Protein AF-A0A4Q5R088-F1 (afdb_monomer_lite)

Foldseek 3Di:
DDDQPDPDLVSVLVSVCCVVQQAWDPDFACAQPDPVRHGRDDDTGHHDPAQAEDAQVVLPHDNCVVVVVVVVQVVCCVVPVDQWDWDWDDHPSYTNDTDITGFPDPQAPDDDDDPDDPPGDDDDDDDDDDDDDDDDDDDDDDDDDDPPRDHGHGDDSPDDDDCPPVCCVVPLVVLQVVCVVVVNHDQQAFPCVLPVVLCPFPRNRQGNVLVSQQQSQQAADDPLLPVQADPVLHGDPVFKAQDDDPQFPALQANSITGGPCSLVVLVVCSRPDDGHPHRDRHNHCSVVSCRLVSSCVRVVDNSPSPCVSVDPNPPSDDPDPPPPDD

Radius of gyration: 26.72 Å; chains: 1; bounding box: 70×69×63 Å

Sequence (326 aa):
VVLAYQESLDAQQLAAQLIFGGIGAVGKLPVTAANNLPAGFGLTTQPGRRLSYAHSEDAGMDAHLEAQVDSIMQQALQAGATPGGQVVIARRGVVVLRKSYGYQSNAGKGALPVPAAQSGVVASGAGNFGSEPGSTVSPTQPAGAATQSATGRLVRNTDVYDLASLTKVLAATPALLKLQEQGKFSPDSTLGQFFPFLQKTNKAALKMRDVLAHQAGLPAWIPFWKALAKDDGTLRRRWFRTDSSARFPLPVARGLWGRQDLPAYIYGQIGEAPLNEKPVYVYSDLSFYLYPELVRRRTGQPAAQPHCAHRVRLAVSPPTAARLRR

Structure (mmCIF, N/CA/C/O backbone):
data_AF-A0A4Q5R088-F1
#
_entry.id   AF-A0A4Q5R088-F1
#
loop_
_atom_site.group_PDB
_atom_site.id
_atom_site.type_symbol
_atom_site.label_atom_id
_atom_site.label_alt_id
_atom_site.label_comp_id
_atom_site.label_asym_id
_atom_site.label_entity_id
_atom_site.label_seq_id
_atom_site.pdbx_PDB_ins_code
_atom_site.Cartn_x
_atom_site.Cartn_y
_atom_site.Cartn_z
_atom_site.occupancy
_atom_site.B_iso_or_equiv
_atom_site.auth_seq_id
_atom_site.auth_comp_id
_atom_site.auth_asym_id
_atom_site.auth_atom_id
_atom_site.pdbx_PDB_model_num
ATOM 1 N N . VAL A 1 1 ? 17.337 -26.696 -19.108 1.00 72.25 1 VAL A N 1
ATOM 2 C CA . VAL A 1 1 ? 18.742 -26.234 -19.171 1.00 72.25 1 VAL A CA 1
ATOM 3 C C . VAL A 1 1 ? 18.818 -25.156 -20.236 1.00 72.25 1 VAL A C 1
ATOM 5 O O . VAL A 1 1 ? 18.246 -25.364 -21.298 1.00 72.25 1 VAL A O 1
ATOM 8 N N . VAL A 1 2 ? 19.421 -24.006 -19.935 1.00 78.94 2 VAL A N 1
ATOM 9 C CA . VAL A 1 2 ? 19.639 -22.912 -20.897 1.00 78.94 2 VAL A CA 1
ATOM 10 C C . VAL A 1 2 ? 21.121 -22.911 -21.243 1.00 78.94 2 VAL A C 1
ATOM 12 O O . VAL A 1 2 ? 21.944 -22.912 -20.333 1.00 78.94 2 VAL A O 1
ATOM 15 N N . LEU A 1 3 ? 21.452 -22.941 -22.533 1.00 79.25 3 LEU A N 1
ATOM 16 C CA . LEU A 1 3 ? 22.828 -22.821 -23.010 1.00 79.25 3 LEU A CA 1
ATOM 17 C C . LEU A 1 3 ? 23.015 -21.416 -23.583 1.00 79.25 3 LEU A C 1
ATOM 19 O O . LEU A 1 3 ? 22.505 -21.113 -24.661 1.00 79.25 3 LEU A O 1
ATOM 23 N N . ALA A 1 4 ? 23.708 -20.557 -22.839 1.00 80.00 4 ALA A N 1
ATOM 24 C CA . ALA A 1 4 ? 24.134 -19.245 -23.306 1.00 80.00 4 ALA A CA 1
ATOM 25 C C . ALA A 1 4 ? 25.606 -19.349 -23.731 1.00 80.00 4 ALA A C 1
ATOM 27 O O . ALA A 1 4 ? 26.470 -19.607 -22.901 1.00 80.00 4 ALA A O 1
ATOM 28 N N . TYR A 1 5 ? 25.891 -19.194 -25.025 1.00 77.31 5 TYR A N 1
ATOM 29 C CA . TYR A 1 5 ? 27.237 -19.354 -25.601 1.00 77.31 5 TYR A CA 1
ATOM 30 C C . TYR A 1 5 ? 28.125 -18.101 -25.452 1.00 77.31 5 TYR A C 1
ATOM 32 O O . TYR A 1 5 ? 29.125 -17.962 -26.150 1.00 77.31 5 TYR A O 1
ATOM 40 N N . GLN A 1 6 ? 27.742 -17.164 -24.581 1.00 82.25 6 GLN A N 1
ATOM 41 C CA . GLN A 1 6 ? 28.454 -15.912 -24.340 1.00 82.25 6 GLN A CA 1
ATOM 42 C C . GLN A 1 6 ? 28.511 -15.617 -22.842 1.00 82.25 6 GLN A C 1
ATOM 44 O O . GLN A 1 6 ? 27.514 -15.769 -22.137 1.00 82.25 6 GLN A O 1
ATOM 49 N N . GLU A 1 7 ? 29.668 -15.144 -22.381 1.00 83.25 7 GLU A N 1
ATOM 50 C CA . GLU A 1 7 ? 29.901 -14.760 -20.983 1.00 83.25 7 GLU A CA 1
ATOM 51 C C . GLU A 1 7 ? 29.698 -13.260 -20.728 1.00 83.25 7 GLU A C 1
ATOM 53 O O . GLU A 1 7 ? 29.930 -12.788 -19.615 1.00 83.25 7 GLU A O 1
ATOM 58 N N . SER A 1 8 ? 29.250 -12.495 -21.731 1.00 87.31 8 SER A N 1
ATOM 59 C CA . SER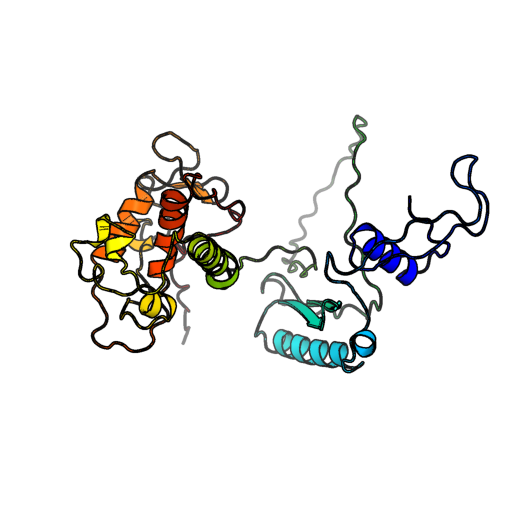 A 1 8 ? 28.979 -11.066 -21.561 1.00 87.31 8 SER A CA 1
ATOM 60 C C . SER A 1 8 ? 27.893 -10.835 -20.510 1.00 87.31 8 SER A C 1
ATOM 62 O O . SER A 1 8 ? 26.971 -11.640 -20.345 1.00 87.31 8 SER A O 1
ATOM 64 N N . LEU A 1 9 ? 27.983 -9.707 -19.801 1.00 81.62 9 LEU A N 1
ATOM 65 C CA . LEU A 1 9 ? 26.998 -9.343 -18.782 1.00 81.62 9 LEU A CA 1
ATOM 66 C C . LEU A 1 9 ? 25.576 -9.300 -19.368 1.00 81.62 9 LEU A C 1
ATOM 68 O O . LEU A 1 9 ? 24.626 -9.731 -18.716 1.00 81.62 9 LEU A O 1
ATOM 72 N N . ASP A 1 10 ? 25.437 -8.854 -20.615 1.00 80.75 10 ASP A N 1
ATOM 73 C CA . ASP A 1 10 ? 24.158 -8.819 -21.325 1.00 80.75 10 ASP A CA 1
ATOM 74 C C . ASP A 1 10 ? 23.628 -10.226 -21.611 1.00 80.75 10 ASP A C 1
ATOM 76 O O . ASP A 1 10 ? 22.457 -10.504 -21.359 1.00 80.75 10 ASP A O 1
ATOM 80 N N . ALA A 1 11 ? 24.484 -11.158 -22.047 1.00 85.00 11 ALA A N 1
ATOM 81 C CA . ALA A 1 11 ? 24.084 -12.549 -22.255 1.00 85.00 11 ALA A CA 1
ATOM 82 C C . ALA A 1 11 ? 23.644 -13.214 -20.943 1.00 85.00 11 ALA A C 1
ATOM 84 O O . ALA A 1 11 ? 22.634 -13.921 -20.919 1.00 85.00 11 ALA A O 1
ATOM 85 N N . GLN A 1 12 ? 24.343 -12.941 -19.837 1.00 86.81 12 GLN A N 1
ATOM 86 C CA . GLN A 1 12 ? 23.962 -13.426 -18.507 1.00 86.81 12 GLN A CA 1
ATOM 87 C C . GLN A 1 12 ? 22.607 -12.854 -18.057 1.00 86.81 12 GLN A C 1
ATOM 89 O O . GLN A 1 12 ? 21.753 -13.594 -17.559 1.00 86.81 12 GLN A O 1
ATOM 94 N N . GLN A 1 13 ? 22.370 -11.556 -18.270 1.00 84.81 13 GLN A N 1
ATOM 95 C CA . GLN A 1 13 ? 21.090 -10.916 -17.959 1.00 84.81 13 GLN A CA 1
ATOM 96 C C . GLN A 1 13 ? 19.949 -11.464 -18.815 1.00 84.81 13 GLN A C 1
ATOM 98 O O . GLN A 1 13 ? 18.889 -11.786 -18.280 1.00 84.81 13 GLN A O 1
ATOM 103 N N . LEU A 1 14 ? 20.149 -11.604 -20.126 1.00 86.31 14 LEU A N 1
ATOM 104 C CA . LEU A 1 14 ? 19.154 -12.171 -21.035 1.00 86.31 14 LEU A CA 1
ATOM 105 C C . LEU A 1 14 ? 18.849 -13.629 -20.676 1.00 86.31 14 LEU A C 1
ATOM 107 O O . LEU A 1 14 ? 17.681 -14.012 -20.629 1.00 86.31 14 LEU A O 1
ATOM 111 N N . ALA A 1 15 ? 19.865 -14.426 -20.332 1.00 88.38 15 ALA A N 1
ATOM 112 C CA . ALA A 1 15 ? 19.673 -15.792 -19.853 1.00 88.38 15 ALA A CA 1
ATOM 113 C C . ALA A 1 15 ? 18.828 -15.827 -18.569 1.00 88.38 15 ALA A C 1
ATOM 115 O O . ALA A 1 15 ? 17.877 -16.606 -18.480 1.00 88.38 15 ALA A O 1
ATOM 116 N N . ALA A 1 16 ? 19.106 -14.947 -17.601 1.00 87.12 16 ALA A N 1
ATOM 117 C CA . ALA A 1 16 ? 18.296 -14.825 -16.391 1.00 87.12 16 ALA A CA 1
ATOM 118 C C . ALA A 1 16 ? 16.848 -14.413 -16.714 1.00 87.12 16 ALA A C 1
ATOM 120 O O . ALA A 1 16 ? 15.900 -15.033 -16.227 1.00 87.12 16 ALA A O 1
ATOM 121 N N . GLN A 1 17 ? 16.653 -13.415 -17.578 1.00 88.88 17 GLN A N 1
ATOM 122 C CA . GLN A 1 17 ? 15.321 -12.990 -18.010 1.00 88.88 17 GLN A CA 1
ATOM 123 C C . GLN A 1 17 ? 14.556 -14.113 -18.719 1.00 88.88 17 GLN A C 1
ATOM 125 O O . GLN A 1 17 ? 13.360 -14.266 -18.485 1.00 88.88 17 GLN A O 1
ATOM 130 N N . LEU A 1 18 ? 15.224 -14.927 -19.535 1.00 87.12 18 LEU A N 1
ATOM 131 C CA . LEU A 1 18 ? 14.632 -16.075 -20.221 1.00 87.12 18 LEU A CA 1
ATOM 132 C C . LEU A 1 18 ? 14.194 -17.157 -19.226 1.00 87.12 18 LEU A C 1
ATOM 134 O O . LEU A 1 18 ? 13.070 -17.650 -19.308 1.00 87.12 18 LEU A O 1
ATOM 138 N N . ILE A 1 19 ? 15.040 -17.479 -18.240 1.00 85.81 19 ILE A N 1
ATOM 139 C CA . ILE A 1 19 ? 14.723 -18.446 -17.174 1.00 85.81 19 ILE A CA 1
ATOM 140 C C . ILE A 1 19 ? 13.501 -17.990 -16.368 1.00 85.81 19 ILE A C 1
ATOM 142 O O . ILE A 1 19 ? 12.618 -18.795 -16.068 1.00 85.81 19 ILE A O 1
ATOM 146 N N . PHE A 1 20 ? 13.425 -16.701 -16.030 1.00 85.25 20 PHE A N 1
ATOM 147 C CA . PHE A 1 20 ? 12.337 -16.155 -15.217 1.00 85.25 20 PHE A CA 1
ATOM 148 C C . PHE A 1 20 ? 11.116 -15.682 -16.031 1.00 85.25 20 PHE A C 1
ATOM 150 O O . PHE A 1 20 ? 10.131 -15.236 -15.437 1.00 85.25 20 PHE A O 1
ATOM 157 N N . GLY A 1 21 ? 11.135 -15.819 -17.362 1.00 82.00 21 GLY A N 1
ATOM 158 C CA . GLY A 1 21 ? 10.010 -15.507 -18.253 1.00 82.00 21 GLY A CA 1
ATOM 159 C C . GLY A 1 21 ? 9.787 -14.015 -18.538 1.00 82.00 21 GLY A C 1
ATOM 160 O O . GLY A 1 21 ? 8.665 -13.620 -18.864 1.00 82.00 21 GLY A O 1
ATOM 161 N N . GLY A 1 22 ? 10.825 -13.189 -18.385 1.00 81.75 22 GLY A N 1
ATOM 162 C CA . GLY A 1 22 ? 10.850 -11.803 -18.863 1.00 81.75 22 GLY A CA 1
ATOM 163 C C . GLY A 1 22 ? 10.912 -11.730 -20.391 1.00 81.75 22 GLY A C 1
ATOM 164 O O . GLY A 1 22 ? 10.164 -10.969 -20.999 1.00 81.75 22 GLY A O 1
ATOM 165 N N . ILE A 1 23 ? 11.720 -12.591 -21.019 1.00 85.44 23 ILE A N 1
ATOM 166 C CA . ILE A 1 23 ? 11.819 -12.719 -22.481 1.00 85.44 23 ILE A CA 1
ATOM 167 C C . ILE A 1 23 ? 11.479 -14.142 -22.941 1.00 85.44 23 ILE A C 1
ATOM 169 O O . ILE A 1 23 ? 11.570 -15.097 -22.168 1.00 85.44 23 ILE A O 1
ATOM 173 N N . GLY A 1 24 ? 11.063 -14.269 -24.200 1.00 84.94 24 GLY A N 1
ATOM 174 C CA . GLY A 1 24 ? 10.795 -15.550 -24.849 1.00 84.94 24 GLY A CA 1
ATOM 175 C C . GLY A 1 24 ? 12.054 -16.137 -25.482 1.00 84.94 24 GLY A C 1
ATOM 176 O O . GLY A 1 24 ? 13.036 -15.434 -25.714 1.00 84.94 24 GLY A O 1
ATOM 177 N N . ALA A 1 25 ? 12.011 -17.429 -25.782 1.00 85.81 25 ALA A N 1
ATOM 178 C CA . ALA A 1 25 ? 13.089 -18.166 -26.423 1.00 85.81 25 ALA A CA 1
ATOM 179 C C . ALA A 1 25 ? 12.575 -18.843 -27.691 1.00 85.81 25 ALA A C 1
ATOM 181 O O . ALA A 1 25 ? 11.504 -19.443 -27.677 1.00 85.81 25 ALA A O 1
ATOM 182 N N . VAL A 1 26 ? 13.357 -18.796 -28.769 1.00 86.88 26 VAL A N 1
ATOM 183 C CA . VAL A 1 26 ? 13.143 -19.599 -29.993 1.00 86.88 26 VAL A CA 1
ATOM 184 C C . VAL A 1 26 ? 14.405 -20.366 -30.407 1.00 86.88 26 VAL A C 1
ATOM 186 O O . VAL A 1 26 ? 14.445 -20.979 -31.472 1.00 86.88 26 VAL A O 1
ATOM 189 N N . GLY A 1 27 ? 15.451 -20.315 -29.576 1.00 84.44 27 GLY A N 1
ATOM 190 C CA . GLY A 1 27 ? 16.761 -20.884 -29.874 1.00 84.44 27 GLY A CA 1
ATOM 191 C C . GLY A 1 27 ? 16.735 -22.407 -30.002 1.00 84.44 27 GLY A C 1
ATOM 192 O O . GLY A 1 27 ? 16.017 -23.097 -29.275 1.00 84.44 27 GLY A O 1
ATOM 193 N N . LYS A 1 28 ? 17.559 -22.919 -30.917 1.00 87.25 28 LYS A N 1
ATOM 194 C CA . LYS A 1 28 ? 17.799 -24.347 -31.148 1.00 87.25 28 LYS A CA 1
ATOM 195 C C . LYS A 1 28 ? 19.281 -24.655 -30.954 1.00 87.25 28 LYS A C 1
ATOM 197 O O . LYS A 1 28 ? 20.125 -23.798 -31.205 1.00 87.25 28 LYS A O 1
ATOM 202 N N . LEU A 1 29 ? 19.592 -25.872 -30.518 1.00 85.94 29 LEU A N 1
ATOM 203 C CA . LEU A 1 29 ? 20.962 -26.339 -30.338 1.00 85.94 29 LEU A CA 1
ATOM 204 C C . LEU A 1 29 ? 21.701 -26.355 -31.687 1.00 85.94 29 LEU A C 1
ATOM 206 O O . LEU A 1 29 ? 21.207 -26.980 -32.625 1.00 85.94 29 LEU A O 1
ATOM 210 N N . PRO A 1 30 ? 22.877 -25.718 -31.807 1.00 84.88 30 PRO A N 1
ATOM 211 C CA . PRO A 1 30 ? 23.663 -25.751 -33.040 1.00 84.88 30 PRO A CA 1
ATOM 212 C C . PRO A 1 30 ? 24.388 -27.090 -33.236 1.00 84.88 30 PRO A C 1
ATOM 214 O O . PRO A 1 30 ? 24.690 -27.470 -34.362 1.00 84.88 30 PRO A O 1
ATOM 217 N N . VAL A 1 31 ? 24.654 -27.813 -32.144 1.00 86.69 31 VAL A N 1
ATOM 218 C CA . VAL A 1 31 ? 25.356 -29.101 -32.129 1.00 86.69 31 VAL A CA 1
ATOM 219 C C . VAL A 1 31 ? 24.651 -30.079 -31.195 1.00 86.69 31 VAL A C 1
ATOM 221 O O . VAL A 1 31 ? 23.969 -29.670 -30.253 1.00 86.69 31 VAL A O 1
ATOM 224 N N . THR A 1 32 ? 24.820 -31.376 -31.445 1.00 87.69 32 THR A N 1
ATOM 225 C CA . THR A 1 32 ? 24.312 -32.429 -30.560 1.00 87.69 32 THR A CA 1
ATOM 226 C C . THR A 1 32 ? 25.102 -32.416 -29.258 1.00 87.69 32 THR A C 1
ATOM 228 O O . THR A 1 32 ? 26.308 -32.643 -29.266 1.00 87.69 32 THR A O 1
ATOM 231 N N . ALA A 1 33 ? 24.421 -32.149 -28.143 1.00 84.06 33 ALA A N 1
ATOM 232 C CA . ALA A 1 33 ? 25.040 -32.102 -26.818 1.00 84.06 33 ALA A CA 1
ATOM 233 C C . ALA A 1 33 ? 24.955 -33.452 -26.085 1.00 84.06 33 ALA A C 1
ATOM 235 O O . ALA A 1 33 ? 25.820 -33.777 -25.279 1.00 84.06 33 ALA A O 1
ATOM 236 N N . ALA A 1 34 ? 23.906 -34.234 -26.358 1.00 84.25 34 ALA A N 1
ATOM 237 C CA . ALA A 1 34 ? 23.682 -35.568 -25.804 1.00 84.25 34 ALA A CA 1
ATOM 238 C C . ALA A 1 34 ? 22.684 -36.345 -26.679 1.00 84.25 34 ALA A C 1
ATOM 240 O O . ALA A 1 34 ? 21.988 -35.752 -27.503 1.00 84.25 34 ALA A O 1
ATOM 241 N N . ASN A 1 35 ? 22.547 -37.658 -26.461 1.00 83.62 35 ASN A N 1
ATOM 242 C CA . ASN A 1 35 ? 21.622 -38.511 -27.228 1.00 83.62 35 ASN A CA 1
ATOM 243 C C . ASN A 1 35 ? 20.156 -38.037 -27.172 1.00 83.62 35 ASN A C 1
ATOM 245 O O . ASN A 1 35 ? 19.410 -38.223 -28.126 1.00 83.62 35 ASN A O 1
ATOM 249 N N . ASN A 1 36 ? 19.741 -37.401 -26.075 1.00 86.25 36 ASN A N 1
ATOM 250 C CA . ASN A 1 36 ? 18.408 -36.816 -25.897 1.00 86.25 36 ASN A CA 1
ATOM 251 C C . ASN A 1 36 ? 18.338 -35.310 -26.230 1.00 86.25 36 ASN A C 1
ATOM 253 O O . ASN A 1 36 ? 17.289 -34.696 -26.047 1.00 86.25 36 ASN A O 1
ATOM 257 N N . LEU A 1 37 ? 19.440 -34.710 -26.688 1.00 86.00 37 LEU A N 1
ATOM 258 C CA . LEU A 1 37 ? 19.573 -33.291 -27.030 1.00 86.00 37 LEU A CA 1
ATOM 259 C C . LEU A 1 37 ? 20.324 -33.142 -28.371 1.00 86.00 37 LEU A C 1
ATOM 261 O O . LEU A 1 37 ? 21.474 -32.683 -28.390 1.00 86.00 37 LEU A O 1
ATOM 265 N N . PRO A 1 38 ? 19.706 -33.565 -29.493 1.00 89.25 38 PRO A N 1
ATOM 266 C CA . PRO A 1 38 ? 20.321 -33.485 -30.813 1.00 89.25 38 PRO A CA 1
ATOM 267 C C . PRO A 1 38 ? 20.424 -32.043 -31.320 1.00 89.25 38 PRO A C 1
ATOM 269 O O . PRO A 1 38 ? 19.671 -31.159 -30.899 1.00 89.25 38 PRO A O 1
ATOM 272 N N . ALA A 1 39 ? 21.325 -31.811 -32.276 1.00 88.06 39 ALA A N 1
ATOM 273 C CA . ALA A 1 39 ? 21.356 -30.565 -33.036 1.00 88.06 39 ALA A CA 1
ATOM 274 C C . ALA A 1 39 ? 19.963 -30.260 -33.625 1.00 88.06 39 ALA A C 1
ATOM 276 O O . ALA A 1 39 ? 19.254 -31.150 -34.093 1.00 88.06 39 ALA A O 1
ATOM 277 N N . GLY A 1 40 ? 19.550 -28.997 -33.570 1.00 86.44 40 GLY A N 1
ATOM 278 C CA . GLY A 1 40 ? 18.219 -28.542 -33.973 1.00 86.44 40 GLY A CA 1
ATOM 279 C C . GLY A 1 40 ? 17.137 -28.656 -32.891 1.00 86.44 40 GLY A C 1
ATOM 280 O O . GLY A 1 40 ? 16.051 -28.103 -33.077 1.00 86.44 40 GLY A O 1
ATOM 281 N N . PHE A 1 41 ? 17.407 -29.303 -31.752 1.00 86.12 41 PHE A N 1
ATOM 282 C CA . PHE A 1 41 ? 16.472 -29.355 -30.625 1.00 86.12 41 PHE A CA 1
ATOM 283 C C . PHE A 1 41 ? 16.392 -28.005 -29.897 1.00 86.12 41 PHE A C 1
ATOM 285 O O . PHE A 1 41 ? 17.410 -27.369 -29.639 1.00 86.12 41 PHE A O 1
ATOM 292 N N . GLY A 1 42 ? 15.192 -27.559 -29.535 1.00 84.31 42 GLY A N 1
ATOM 293 C CA . GLY A 1 42 ? 14.970 -26.306 -28.814 1.00 84.31 42 GLY A CA 1
ATOM 294 C C . GLY A 1 42 ? 13.526 -26.186 -28.344 1.00 84.31 42 GLY A C 1
ATOM 295 O O . GLY A 1 42 ? 12.629 -26.785 -28.936 1.00 84.31 42 GLY A O 1
ATOM 296 N N . LEU A 1 43 ? 13.300 -25.428 -27.272 1.00 84.38 43 LEU A N 1
ATOM 297 C CA . LEU A 1 43 ? 11.962 -25.156 -26.750 1.00 84.38 43 LEU A CA 1
ATOM 298 C C . LEU A 1 43 ? 11.581 -23.712 -27.056 1.00 84.38 43 LEU A C 1
ATOM 300 O O . LEU A 1 43 ? 12.335 -22.791 -26.741 1.00 84.38 43 LEU A O 1
ATOM 304 N N . THR A 1 44 ? 10.389 -23.520 -27.617 1.00 86.06 44 THR A N 1
ATOM 305 C CA . THR A 1 44 ? 9.823 -22.184 -27.792 1.00 86.06 44 THR A CA 1
ATOM 306 C C . THR A 1 44 ? 9.095 -21.754 -26.525 1.00 86.06 44 THR A C 1
ATOM 308 O O . THR A 1 44 ? 8.186 -22.445 -26.062 1.00 86.06 44 THR A O 1
ATOM 311 N N . THR A 1 45 ? 9.470 -20.605 -25.967 1.00 85.75 45 THR A N 1
ATOM 312 C CA . THR A 1 45 ? 8.801 -20.014 -24.802 1.00 85.75 45 THR A CA 1
ATOM 313 C C . THR A 1 45 ? 8.232 -18.643 -25.143 1.00 85.75 45 THR A C 1
ATOM 315 O O . THR A 1 45 ? 8.830 -17.868 -25.888 1.00 85.75 45 THR A O 1
ATOM 318 N N . GLN A 1 46 ? 7.053 -18.345 -24.595 1.00 81.12 46 GLN A N 1
ATOM 319 C CA . GLN A 1 46 ? 6.389 -17.055 -24.777 1.00 81.12 46 GLN A CA 1
ATOM 320 C C . GLN A 1 46 ? 6.917 -16.028 -23.755 1.00 81.12 46 GLN A C 1
ATOM 322 O O . GLN A 1 46 ? 7.055 -16.385 -22.578 1.00 81.12 46 GLN A O 1
ATOM 327 N N . PRO A 1 47 ? 7.189 -14.773 -24.163 1.00 78.62 47 PRO A N 1
ATOM 328 C CA . PRO A 1 47 ? 7.557 -13.691 -23.247 1.00 78.62 47 PRO A CA 1
ATOM 329 C C . PRO A 1 47 ? 6.374 -13.242 -22.367 1.00 78.62 47 PRO A C 1
ATOM 331 O O . PRO A 1 47 ? 5.238 -13.685 -22.539 1.00 78.62 47 PRO A O 1
ATOM 334 N N . GLY A 1 48 ? 6.630 -12.306 -21.445 1.00 71.38 48 GLY A N 1
ATOM 335 C CA . GLY A 1 48 ? 5.577 -11.490 -20.824 1.00 71.38 48 GLY A CA 1
ATOM 336 C C . GLY A 1 48 ? 4.949 -12.051 -19.548 1.00 71.38 48 GLY A C 1
ATOM 337 O O . GLY A 1 48 ? 3.930 -11.538 -19.090 1.00 71.38 48 GLY A O 1
ATOM 338 N N . ARG A 1 49 ? 5.548 -13.077 -18.929 1.00 72.25 49 ARG A N 1
ATOM 339 C CA . ARG A 1 49 ? 5.122 -13.543 -17.593 1.00 72.25 49 ARG A CA 1
ATOM 340 C C . ARG A 1 49 ? 5.666 -12.662 -16.469 1.00 72.25 49 ARG A C 1
ATOM 342 O O . ARG A 1 49 ? 5.096 -12.630 -15.380 1.00 72.25 49 ARG A O 1
ATOM 349 N N . ARG A 1 50 ? 6.773 -11.964 -16.722 1.00 81.62 50 ARG A N 1
ATOM 350 C CA . ARG A 1 50 ? 7.385 -10.969 -15.837 1.00 81.62 50 ARG A CA 1
ATOM 351 C C . ARG A 1 50 ? 7.797 -9.750 -16.646 1.00 81.62 50 ARG A C 1
ATOM 353 O O . ARG A 1 50 ? 7.892 -9.826 -17.867 1.00 81.62 50 ARG A O 1
ATOM 360 N N . LEU A 1 51 ? 8.057 -8.647 -15.948 1.00 85.75 51 LEU A N 1
ATOM 361 C CA . LEU A 1 51 ? 8.692 -7.498 -16.578 1.00 85.75 51 LEU A CA 1
ATOM 362 C C . LEU A 1 51 ? 10.092 -7.892 -17.068 1.00 85.75 51 LEU A C 1
ATOM 364 O O . LEU A 1 51 ? 10.837 -8.546 -16.331 1.00 85.75 51 LEU A O 1
ATOM 368 N N . SER A 1 52 ? 10.426 -7.505 -18.295 1.00 86.56 52 SER A N 1
ATOM 369 C CA . SER A 1 52 ? 11.781 -7.608 -18.839 1.00 86.56 52 S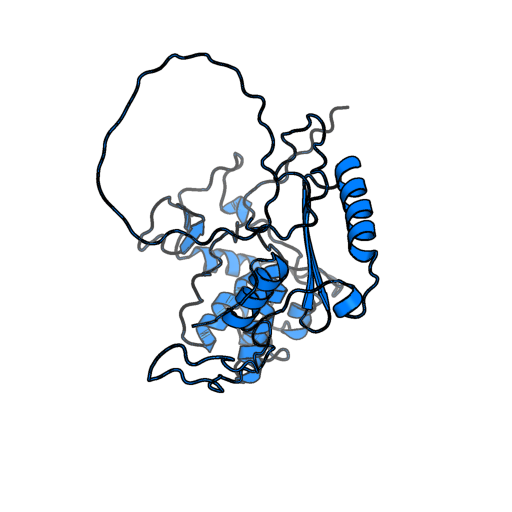ER A CA 1
ATOM 370 C C . SER A 1 52 ? 12.618 -6.391 -18.436 1.00 86.56 52 SER A C 1
ATOM 372 O O . SER A 1 52 ? 12.110 -5.456 -17.822 1.00 86.56 52 SER A O 1
ATOM 374 N N . TYR A 1 53 ? 13.906 -6.413 -18.758 1.00 88.12 53 TYR A N 1
ATOM 375 C CA . TYR A 1 53 ? 14.865 -5.336 -18.543 1.00 88.12 53 TYR A CA 1
ATOM 376 C C . TYR A 1 53 ? 15.593 -5.068 -19.857 1.00 88.12 53 TYR A C 1
ATOM 378 O O . TYR A 1 53 ? 16.041 -6.016 -20.506 1.00 88.12 53 TYR A O 1
ATOM 386 N N . ALA A 1 54 ? 15.690 -3.801 -20.240 1.00 87.25 54 ALA A N 1
ATOM 387 C CA . ALA A 1 54 ? 16.401 -3.358 -21.436 1.00 87.25 54 ALA A CA 1
ATOM 388 C C . ALA A 1 54 ? 16.813 -1.889 -21.283 1.00 87.25 54 ALA A C 1
ATOM 390 O O . ALA A 1 54 ? 16.465 -1.254 -20.282 1.00 87.25 54 ALA A O 1
ATOM 391 N N . HIS A 1 55 ? 17.515 -1.346 -22.276 1.00 88.38 55 HIS A N 1
ATOM 392 C CA . HIS A 1 55 ? 17.820 0.078 -22.300 1.00 88.38 55 HIS A CA 1
ATOM 393 C C . HIS A 1 55 ? 16.557 0.912 -22.561 1.00 88.38 55 HIS A C 1
ATOM 395 O O . HIS A 1 55 ? 15.525 0.421 -23.033 1.00 88.38 55 HIS A O 1
ATOM 401 N N . SER A 1 56 ? 16.622 2.199 -22.227 1.00 90.88 56 SER A N 1
ATOM 402 C CA . SER A 1 56 ? 15.534 3.158 -22.447 1.00 90.88 56 SER A CA 1
ATOM 403 C C . SER A 1 56 ? 15.058 3.181 -23.899 1.00 90.88 56 SER A C 1
ATOM 405 O O . SER A 1 56 ? 13.855 3.128 -24.163 1.00 90.88 56 SER A O 1
ATOM 407 N N . GLU A 1 57 ? 16.001 3.213 -24.830 1.00 91.88 57 GLU A N 1
ATOM 408 C CA . GLU A 1 57 ? 15.809 3.289 -26.272 1.00 91.88 57 GLU A CA 1
ATOM 409 C C . GLU A 1 57 ? 15.119 2.042 -26.835 1.00 91.88 57 GLU A C 1
ATOM 411 O O . GLU A 1 57 ? 14.222 2.174 -27.669 1.00 91.88 57 GLU A O 1
ATOM 416 N N . ASP A 1 58 ? 15.417 0.854 -26.301 1.00 87.25 58 ASP A N 1
ATOM 417 C CA . ASP A 1 58 ? 14.756 -0.402 -26.682 1.00 87.25 58 ASP A CA 1
ATOM 418 C C . ASP A 1 58 ? 13.268 -0.394 -26.307 1.00 87.25 58 ASP A C 1
ATOM 420 O O . ASP A 1 58 ? 12.421 -0.987 -26.979 1.00 87.25 58 ASP A O 1
ATOM 424 N N . ALA A 1 59 ? 12.919 0.327 -25.240 1.00 89.12 59 ALA A N 1
ATOM 425 C CA . ALA A 1 59 ? 11.536 0.564 -24.849 1.00 89.12 59 ALA A CA 1
ATOM 426 C C . ALA A 1 59 ? 10.92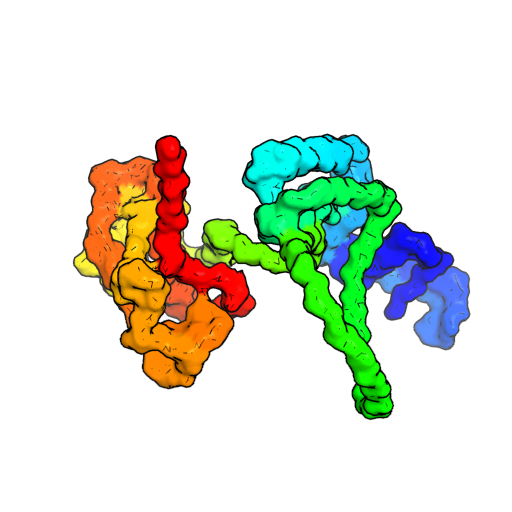9 1.808 -25.521 1.00 89.12 59 ALA A C 1
ATOM 428 O O . ALA A 1 59 ? 9.806 2.195 -25.174 1.00 89.12 59 ALA A O 1
ATOM 429 N N . GLY A 1 60 ? 11.637 2.448 -26.459 1.00 92.00 60 GLY A N 1
ATOM 430 C CA . GLY A 1 60 ? 11.245 3.665 -27.172 1.00 92.00 60 GLY A CA 1
ATOM 431 C C . GLY A 1 60 ? 11.204 4.921 -26.296 1.00 92.00 60 GLY A C 1
ATOM 432 O O . GLY A 1 60 ? 10.330 5.769 -26.503 1.00 92.00 60 GLY A O 1
ATOM 433 N N . MET A 1 61 ? 12.033 4.979 -25.256 1.00 94.25 61 MET A N 1
ATOM 434 C CA . MET A 1 61 ? 12.232 6.142 -24.385 1.00 94.25 61 MET A CA 1
ATOM 435 C C . MET A 1 61 ? 13.548 6.851 -24.730 1.00 94.25 61 MET A C 1
ATOM 437 O O . MET A 1 61 ? 14.376 6.315 -25.457 1.00 94.25 61 MET A O 1
ATOM 441 N N . ASP A 1 62 ? 13.718 8.069 -24.221 1.00 94.12 62 ASP A N 1
ATOM 442 C CA . ASP A 1 62 ? 14.940 8.860 -24.397 1.00 94.12 62 ASP A CA 1
ATOM 443 C C . ASP A 1 62 ? 16.161 8.129 -23.804 1.00 94.12 62 ASP A C 1
ATOM 445 O O . ASP A 1 62 ? 16.119 7.719 -22.643 1.00 94.12 62 ASP A O 1
ATOM 449 N N . ALA A 1 63 ? 17.241 7.995 -24.580 1.00 93.19 63 ALA A N 1
ATOM 450 C CA . ALA A 1 63 ? 18.498 7.372 -24.151 1.00 93.19 63 ALA A CA 1
ATOM 451 C C . ALA A 1 63 ? 19.179 8.129 -22.990 1.00 93.19 63 ALA A C 1
ATOM 453 O O . ALA A 1 63 ? 19.963 7.562 -22.231 1.00 93.19 63 ALA A O 1
ATOM 454 N N . HIS A 1 64 ? 18.862 9.414 -22.809 1.00 94.75 64 HIS A N 1
ATOM 455 C CA . HIS A 1 64 ? 19.362 10.245 -21.714 1.00 94.75 64 HIS A CA 1
ATOM 456 C C . HIS A 1 64 ? 18.489 10.194 -20.454 1.00 94.75 64 HIS A C 1
ATOM 458 O O . HIS A 1 64 ? 18.786 10.896 -19.483 1.00 94.75 64 HIS A O 1
ATOM 464 N N . LEU A 1 65 ? 17.435 9.369 -20.429 1.00 94.50 65 LEU A N 1
ATOM 465 C CA . LEU A 1 65 ? 16.524 9.246 -19.290 1.00 94.50 65 LEU A CA 1
ATOM 466 C C . LEU A 1 65 ? 17.270 8.988 -17.974 1.00 94.50 65 LEU A C 1
ATOM 468 O O . LEU A 1 65 ? 16.979 9.633 -16.968 1.00 94.50 65 LEU A O 1
ATOM 472 N N . GLU A 1 66 ? 18.236 8.065 -17.966 1.00 94.00 66 GLU A N 1
ATOM 473 C CA . GLU A 1 66 ? 18.996 7.756 -16.749 1.00 94.00 66 GLU A CA 1
ATOM 474 C C . GLU A 1 66 ? 19.784 8.974 -16.253 1.00 94.00 66 GLU A C 1
ATOM 476 O O . GLU A 1 66 ? 19.717 9.301 -15.069 1.00 94.00 66 GLU A O 1
ATOM 481 N N . ALA A 1 67 ? 20.457 9.699 -17.151 1.00 95.25 67 ALA A N 1
ATOM 482 C CA . ALA A 1 67 ? 21.214 10.899 -16.794 1.00 95.25 67 ALA A CA 1
ATOM 483 C C . ALA A 1 67 ? 20.308 12.014 -16.235 1.00 95.25 67 ALA A C 1
ATOM 485 O O . ALA A 1 67 ? 20.681 12.711 -15.287 1.00 95.25 67 ALA A O 1
ATOM 486 N N . GLN A 1 68 ? 19.096 12.164 -16.778 1.00 96.56 68 GLN A N 1
ATOM 487 C CA . GLN A 1 68 ? 18.100 13.108 -16.265 1.00 96.56 68 GLN A CA 1
ATOM 488 C C . GLN A 1 68 ? 17.636 12.727 -14.852 1.00 96.56 68 GLN A C 1
ATOM 490 O O . GLN A 1 68 ? 17.590 13.581 -13.962 1.00 96.56 68 GLN A O 1
ATOM 495 N N . VAL A 1 69 ? 17.334 11.445 -14.618 1.00 97.25 69 VAL A N 1
ATOM 496 C CA . VAL A 1 69 ? 16.941 10.946 -13.290 1.00 97.25 69 VAL A CA 1
ATOM 497 C C . VAL A 1 69 ? 18.081 11.104 -12.288 1.00 97.25 69 VAL A C 1
ATOM 499 O O . VAL A 1 69 ? 17.847 11.559 -11.167 1.00 97.25 69 VAL A O 1
ATOM 502 N N . ASP A 1 70 ? 19.312 10.788 -12.691 1.00 96.69 70 ASP A N 1
ATOM 503 C CA . ASP A 1 70 ? 20.503 10.965 -11.866 1.00 96.69 70 ASP A CA 1
ATOM 504 C C . ASP A 1 70 ? 20.657 12.419 -11.416 1.00 96.69 70 ASP A C 1
ATOM 506 O O . ASP A 1 70 ? 20.865 12.665 -10.228 1.00 96.69 70 ASP A O 1
ATOM 510 N N . SER A 1 71 ? 20.488 13.382 -12.328 1.00 96.88 71 SER A N 1
ATOM 511 C CA . SER A 1 71 ? 20.557 14.811 -12.001 1.00 96.88 71 SER A CA 1
ATOM 512 C C . SER A 1 71 ? 19.514 15.215 -10.952 1.00 96.88 71 SER A C 1
ATOM 514 O O . SER A 1 71 ? 19.852 15.847 -9.950 1.00 96.88 71 SER A O 1
ATOM 516 N N . ILE A 1 72 ? 18.255 14.796 -11.122 1.00 96.88 72 ILE A N 1
ATOM 517 C CA . ILE A 1 72 ? 17.163 15.117 -10.187 1.00 96.88 72 ILE A CA 1
ATOM 518 C C . ILE A 1 72 ? 17.419 14.490 -8.812 1.00 96.88 72 ILE A C 1
ATOM 520 O O . ILE A 1 72 ? 17.274 15.151 -7.780 1.00 96.88 72 ILE A O 1
ATOM 524 N N . MET A 1 73 ? 17.829 13.220 -8.779 1.00 96.06 73 MET A N 1
ATOM 525 C CA . MET A 1 73 ? 18.117 12.525 -7.526 1.00 96.06 73 MET A CA 1
ATOM 526 C C . MET A 1 73 ? 19.312 13.145 -6.802 1.00 96.06 73 MET A C 1
ATOM 528 O O . MET A 1 73 ? 19.259 13.321 -5.586 1.00 96.06 73 MET A O 1
ATOM 532 N N . GLN A 1 74 ? 20.363 13.537 -7.524 1.00 94.88 74 GLN A N 1
ATOM 533 C CA . GLN A 1 74 ? 21.502 14.244 -6.940 1.00 94.88 74 GLN A CA 1
ATOM 534 C C . GLN A 1 74 ? 21.089 15.591 -6.341 1.00 94.88 74 GLN A C 1
ATOM 536 O O . GLN A 1 74 ? 21.473 15.880 -5.209 1.00 94.88 74 GLN A O 1
ATOM 541 N N . GLN A 1 75 ? 20.260 16.374 -7.037 1.00 95.44 75 GLN A N 1
ATOM 542 C CA . GLN A 1 75 ? 19.727 17.632 -6.502 1.00 95.44 75 GLN A CA 1
ATOM 543 C C . GLN A 1 75 ? 18.915 17.402 -5.219 1.00 95.44 75 GLN A C 1
ATOM 545 O O . GLN A 1 75 ? 19.119 18.101 -4.228 1.00 95.44 75 GLN A O 1
ATOM 550 N N . ALA A 1 76 ? 18.049 16.383 -5.189 1.00 93.81 76 ALA A N 1
ATOM 551 C CA . ALA A 1 76 ? 17.258 16.045 -4.004 1.00 93.81 76 ALA A CA 1
ATOM 552 C C . ALA A 1 76 ? 18.131 15.630 -2.804 1.00 93.81 76 ALA A C 1
ATOM 554 O O . ALA A 1 76 ? 17.848 16.018 -1.667 1.00 93.81 76 ALA A O 1
ATOM 555 N N . LEU A 1 77 ? 19.205 14.871 -3.052 1.00 91.94 77 LEU A N 1
ATOM 556 C CA . LEU A 1 77 ? 20.177 14.480 -2.027 1.00 91.94 77 LEU A CA 1
ATOM 557 C C . LEU A 1 77 ? 20.969 15.686 -1.504 1.00 91.94 77 LEU A C 1
ATOM 559 O O . LEU A 1 77 ? 21.105 15.852 -0.293 1.00 91.94 77 LEU A O 1
ATOM 563 N N . GLN A 1 78 ? 21.467 16.544 -2.399 1.00 91.75 78 GLN A N 1
ATOM 564 C CA . GLN A 1 78 ? 22.234 17.745 -2.044 1.00 91.75 78 GLN A CA 1
ATOM 565 C C . GLN A 1 78 ? 21.387 18.752 -1.259 1.00 91.75 78 GLN A C 1
ATOM 567 O O . GLN A 1 78 ? 21.854 19.310 -0.268 1.00 91.75 78 GLN A O 1
ATOM 572 N N . ALA A 1 79 ? 20.120 18.925 -1.645 1.00 92.94 79 ALA A N 1
ATOM 573 C CA . ALA A 1 79 ? 19.157 19.756 -0.927 1.00 92.94 79 ALA A CA 1
ATOM 574 C C . ALA A 1 79 ? 18.722 19.154 0.424 1.00 92.94 79 ALA A C 1
ATOM 576 O O . ALA A 1 79 ? 18.028 19.809 1.200 1.00 92.94 79 ALA A O 1
ATOM 577 N N . GLY A 1 80 ? 19.095 17.903 0.720 1.00 89.75 80 GLY A N 1
ATOM 578 C CA . GLY A 1 80 ? 18.669 17.198 1.927 1.00 89.75 80 GLY A CA 1
ATOM 579 C C . GLY A 1 80 ? 17.170 16.882 1.959 1.00 89.75 80 GLY A C 1
ATOM 580 O O . GLY A 1 80 ? 16.631 16.639 3.038 1.00 89.75 80 GLY A O 1
ATOM 581 N N . ALA A 1 81 ? 16.499 16.876 0.802 1.00 91.69 81 ALA A N 1
ATOM 582 C CA . ALA A 1 81 ? 15.075 16.561 0.687 1.00 91.69 81 ALA A CA 1
ATOM 583 C C . ALA A 1 81 ? 14.782 15.087 1.026 1.00 91.69 81 ALA A C 1
ATOM 585 O O . ALA A 1 81 ? 13.704 14.755 1.516 1.00 91.69 81 ALA A O 1
ATOM 586 N N . THR A 1 82 ? 15.754 14.200 0.797 1.00 91.25 82 THR A N 1
ATOM 587 C CA . THR A 1 82 ? 15.722 12.791 1.205 1.00 91.25 82 THR A CA 1
ATOM 588 C C . THR A 1 82 ? 17.144 12.290 1.503 1.00 91.25 82 THR A C 1
ATOM 590 O O . THR A 1 82 ? 18.078 12.749 0.846 1.00 91.25 82 THR A O 1
ATOM 593 N N . PRO A 1 83 ? 17.358 11.350 2.450 1.00 92.62 83 PRO A N 1
ATOM 594 C CA . PRO A 1 83 ? 18.661 10.694 2.627 1.00 92.62 83 PRO A CA 1
ATOM 595 C C . PRO A 1 83 ? 19.056 9.799 1.445 1.00 92.62 83 PRO A C 1
ATOM 597 O O . PRO A 1 83 ? 20.243 9.558 1.227 1.00 92.62 83 PRO A O 1
ATOM 600 N N . GLY A 1 84 ? 18.071 9.268 0.717 1.00 93.88 84 GLY A N 1
ATOM 601 C CA . GLY A 1 84 ? 18.254 8.237 -0.298 1.00 93.88 84 GLY A CA 1
ATOM 602 C C . GLY A 1 84 ? 16.929 7.710 -0.838 1.00 93.88 84 GLY A C 1
ATOM 603 O O . GLY A 1 84 ? 15.853 8.059 -0.351 1.00 93.88 84 GLY A O 1
ATOM 604 N N . GLY A 1 85 ? 16.992 6.858 -1.855 1.00 93.31 85 GLY A N 1
ATOM 605 C CA . GLY A 1 85 ? 15.807 6.266 -2.467 1.00 93.31 85 GLY A CA 1
ATOM 606 C C . GLY A 1 85 ? 16.137 5.285 -3.582 1.00 93.31 85 GLY A C 1
ATOM 607 O O . GLY A 1 85 ? 17.286 5.160 -4.000 1.00 93.31 85 GLY A O 1
ATOM 608 N N . GLN A 1 86 ? 15.116 4.585 -4.064 1.00 95.25 86 GLN A N 1
ATOM 609 C CA . GLN A 1 86 ? 15.195 3.751 -5.258 1.00 95.25 86 GLN A CA 1
ATOM 610 C C . GLN A 1 86 ? 14.227 4.298 -6.302 1.00 95.25 86 GLN A C 1
ATOM 612 O O . GLN A 1 86 ? 13.076 4.592 -5.980 1.00 95.25 86 GLN A O 1
ATOM 617 N N . VAL A 1 87 ? 14.687 4.397 -7.546 1.00 96.06 87 VAL A N 1
ATOM 618 C CA . VAL A 1 87 ? 13.857 4.771 -8.691 1.00 96.06 87 VAL A CA 1
ATOM 619 C C . VAL A 1 87 ? 13.728 3.569 -9.612 1.00 96.06 87 VAL A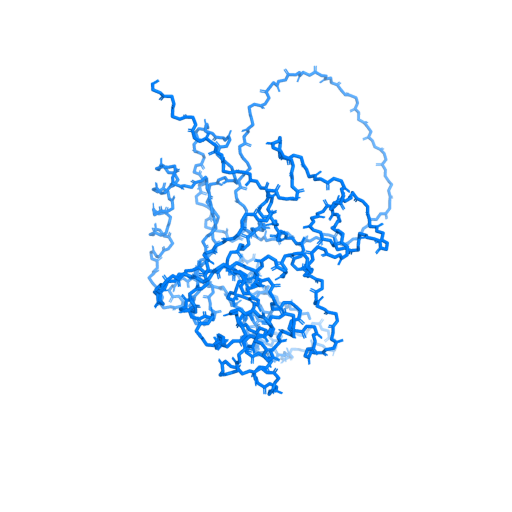 C 1
ATOM 621 O O . VAL A 1 87 ? 14.726 2.932 -9.958 1.00 96.06 87 VAL A O 1
ATOM 624 N N . VAL A 1 88 ? 12.488 3.257 -9.988 1.00 94.88 88 VAL A N 1
ATOM 625 C CA . VAL A 1 88 ? 12.164 2.221 -10.969 1.00 94.88 88 VAL A CA 1
ATOM 626 C C . VAL A 1 88 ? 11.266 2.828 -12.038 1.00 94.88 88 VAL A C 1
ATOM 628 O O . VAL A 1 88 ? 10.226 3.394 -11.707 1.00 94.88 88 VAL A O 1
ATOM 631 N N . ILE A 1 89 ? 11.655 2.703 -13.306 1.00 95.44 89 ILE A N 1
ATOM 632 C CA . ILE A 1 89 ? 10.865 3.158 -14.455 1.00 95.44 89 ILE A CA 1
ATOM 633 C C . ILE A 1 89 ? 10.637 1.966 -15.371 1.00 95.44 89 ILE A C 1
ATOM 635 O O . ILE A 1 89 ? 11.580 1.259 -15.729 1.00 95.44 89 ILE A O 1
ATOM 639 N N . ALA A 1 90 ? 9.380 1.749 -15.747 1.00 93.69 90 ALA A N 1
ATOM 640 C CA . ALA A 1 90 ? 9.000 0.707 -16.681 1.00 93.69 90 ALA A CA 1
ATOM 641 C C . ALA A 1 90 ? 8.016 1.232 -17.728 1.00 93.69 90 ALA A C 1
ATOM 643 O O . ALA A 1 90 ? 7.118 2.015 -17.414 1.00 93.69 90 ALA A O 1
ATOM 644 N N . ARG A 1 91 ? 8.154 0.760 -18.967 1.00 91.81 91 ARG A N 1
ATOM 645 C CA . ARG A 1 91 ? 7.267 1.076 -20.088 1.00 91.81 91 ARG A CA 1
ATOM 646 C C . ARG A 1 91 ? 6.970 -0.192 -20.875 1.00 91.81 91 ARG A C 1
ATOM 648 O O . ARG A 1 91 ? 7.877 -0.936 -21.220 1.00 91.81 91 ARG A O 1
ATOM 655 N N . ARG A 1 92 ? 5.685 -0.436 -21.167 1.00 89.06 92 ARG A N 1
ATOM 656 C CA . ARG A 1 92 ? 5.221 -1.579 -21.988 1.00 89.06 92 ARG A CA 1
ATOM 657 C C . ARG A 1 92 ? 5.772 -2.939 -21.520 1.00 89.06 92 ARG A C 1
ATOM 659 O O . ARG A 1 92 ? 6.131 -3.781 -22.330 1.00 89.06 92 ARG A O 1
ATOM 666 N N . GLY A 1 93 ? 5.838 -3.147 -20.205 1.00 87.62 93 GLY A N 1
ATOM 667 C CA . GLY A 1 93 ? 6.347 -4.394 -19.627 1.00 87.62 93 GLY A CA 1
ATOM 668 C C . GLY A 1 93 ? 7.874 -4.484 -19.512 1.00 87.62 93 GLY A C 1
ATOM 669 O O . GLY A 1 93 ? 8.364 -5.495 -19.026 1.00 87.62 93 GLY A O 1
ATOM 670 N N . VAL A 1 94 ? 8.614 -3.441 -19.898 1.00 89.50 94 VAL A N 1
ATOM 671 C CA . VAL A 1 94 ? 10.081 -3.387 -19.841 1.00 89.50 94 VAL A CA 1
ATOM 672 C C . VAL A 1 94 ? 10.514 -2.400 -18.763 1.00 89.50 94 VAL A C 1
ATOM 674 O O . VAL A 1 94 ? 10.135 -1.232 -18.811 1.00 89.50 94 VAL A O 1
ATOM 677 N N . VAL A 1 95 ? 11.291 -2.847 -17.781 1.00 93.12 95 VAL A N 1
ATOM 678 C CA . VAL A 1 95 ? 11.985 -1.990 -16.815 1.00 93.12 95 VAL A CA 1
ATOM 679 C C . VAL A 1 95 ? 13.214 -1.403 -17.499 1.00 93.12 95 VAL A C 1
ATOM 681 O O . VAL A 1 95 ? 14.136 -2.133 -17.849 1.00 93.12 95 VAL A O 1
ATOM 684 N N . VAL A 1 96 ? 13.222 -0.084 -17.665 1.00 94.88 96 VAL A N 1
ATOM 685 C CA . VAL A 1 96 ? 14.314 0.660 -18.315 1.00 94.88 96 VAL A CA 1
ATOM 686 C C . VAL A 1 96 ? 15.276 1.291 -17.317 1.00 94.88 96 VAL A C 1
ATOM 688 O O . VAL A 1 96 ? 16.388 1.659 -17.665 1.00 94.88 96 VAL A O 1
ATOM 691 N N . LEU A 1 97 ? 14.848 1.431 -16.061 1.00 94.12 97 LEU A N 1
ATOM 692 C CA . LEU A 1 97 ? 15.680 1.953 -14.987 1.00 94.12 97 LEU A CA 1
ATOM 693 C C . LEU A 1 97 ? 15.317 1.265 -13.676 1.00 94.12 97 LEU A C 1
ATOM 695 O O . LEU A 1 97 ? 14.140 1.170 -13.323 1.00 94.12 97 LEU A O 1
ATOM 699 N N . ARG A 1 98 ? 16.332 0.821 -12.933 1.00 94.31 98 ARG A N 1
ATOM 700 C CA . ARG A 1 98 ? 16.222 0.384 -11.535 1.00 94.31 98 ARG A CA 1
ATOM 701 C C . ARG A 1 98 ? 17.509 0.738 -10.800 1.00 94.31 98 ARG A C 1
ATOM 703 O O . ARG A 1 98 ? 18.477 -0.023 -10.833 1.00 94.31 98 ARG A O 1
ATOM 710 N N . LYS A 1 99 ? 17.509 1.877 -10.113 1.00 94.19 99 LYS A N 1
ATOM 711 C CA . LYS A 1 99 ? 18.719 2.438 -9.505 1.00 94.19 99 LYS A CA 1
ATOM 712 C C . LYS A 1 99 ? 18.468 2.925 -8.084 1.00 94.19 99 LYS A C 1
ATOM 714 O O . LYS A 1 99 ? 17.394 3.437 -7.768 1.00 94.19 99 LYS A O 1
ATOM 719 N N . SER A 1 100 ? 19.459 2.721 -7.221 1.00 96.12 100 SER A N 1
ATOM 720 C CA . SER A 1 100 ? 19.458 3.154 -5.823 1.00 96.12 100 SER A CA 1
ATOM 721 C C . SER A 1 100 ? 20.388 4.347 -5.633 1.00 96.12 100 SER A C 1
ATOM 723 O O . SER A 1 100 ? 21.468 4.393 -6.214 1.00 96.12 100 SER A O 1
ATOM 725 N N . TYR A 1 101 ? 19.974 5.281 -4.783 1.00 95.06 101 TYR A N 1
ATOM 726 C CA . TYR A 1 101 ? 20.653 6.543 -4.521 1.00 95.06 101 TYR A CA 1
ATOM 727 C C . TYR A 1 101 ? 20.767 6.780 -3.013 1.00 95.06 101 TYR A C 1
ATOM 729 O O . TYR A 1 101 ? 19.822 6.513 -2.267 1.00 95.06 101 TYR A O 1
ATOM 737 N N . GLY A 1 102 ? 21.893 7.341 -2.570 1.00 93.44 102 GLY A N 1
ATOM 738 C CA . GLY A 1 102 ? 22.088 7.808 -1.195 1.00 93.44 102 GLY A CA 1
ATOM 739 C C . GLY A 1 102 ? 22.050 6.713 -0.120 1.00 93.44 102 GLY A C 1
ATOM 740 O O . GLY A 1 102 ? 22.425 5.559 -0.341 1.00 93.44 102 GLY A O 1
ATOM 741 N N . TYR A 1 103 ? 21.604 7.101 1.073 1.00 91.69 103 TYR A N 1
ATOM 742 C CA . TYR A 1 103 ? 21.646 6.314 2.304 1.00 91.69 103 TYR A CA 1
ATOM 743 C C . TYR A 1 103 ? 20.250 6.028 2.868 1.00 91.69 103 TYR A C 1
ATOM 745 O O . TYR A 1 103 ? 19.284 6.740 2.612 1.00 91.69 103 TYR A O 1
ATOM 753 N N . GLN A 1 104 ? 20.137 4.991 3.697 1.00 89.31 104 GLN A N 1
ATOM 754 C CA . GLN A 1 104 ? 18.890 4.650 4.391 1.00 89.31 104 GLN A CA 1
ATOM 755 C C . GLN A 1 104 ? 18.525 5.630 5.513 1.00 89.31 104 GLN A C 1
ATOM 757 O O . GLN A 1 104 ? 17.387 5.633 5.981 1.00 89.31 104 GLN A O 1
ATOM 762 N N . SER A 1 105 ? 19.482 6.423 5.998 1.00 83.75 105 SER A N 1
ATOM 763 C CA . SER A 1 105 ? 19.262 7.377 7.083 1.00 83.75 105 SER A CA 1
ATOM 764 C C . SER A 1 105 ? 20.138 8.617 6.930 1.00 83.75 105 SER A C 1
ATOM 766 O O . SER A 1 105 ? 21.202 8.582 6.316 1.00 83.75 105 SER A O 1
ATOM 768 N N . ASN A 1 106 ? 19.704 9.712 7.557 1.00 69.00 106 ASN A N 1
ATOM 769 C CA . ASN A 1 106 ? 20.429 10.986 7.594 1.00 69.00 106 ASN A CA 1
ATOM 770 C C . ASN A 1 106 ? 21.681 10.963 8.500 1.00 69.00 106 ASN A C 1
ATOM 772 O O . ASN A 1 106 ? 22.348 11.985 8.636 1.00 69.00 106 ASN A O 1
ATOM 776 N N . ALA A 1 107 ? 21.994 9.834 9.150 1.00 57.31 107 ALA A N 1
ATOM 777 C CA . ALA A 1 107 ? 23.023 9.746 10.191 1.00 57.31 107 ALA A CA 1
ATOM 778 C C . ALA A 1 107 ? 24.474 9.820 9.671 1.00 57.31 107 ALA A C 1
ATOM 780 O O . ALA A 1 107 ? 25.395 9.855 10.475 1.00 57.31 107 ALA A O 1
ATOM 781 N N . GLY A 1 108 ? 24.684 9.885 8.353 1.00 50.38 108 GLY A N 1
ATOM 782 C CA . GLY A 1 108 ? 26.003 9.945 7.721 1.00 50.38 108 GLY A CA 1
ATOM 783 C C . GLY A 1 108 ? 26.248 11.227 6.927 1.00 50.38 108 GLY A C 1
ATOM 784 O O . GLY A 1 108 ? 26.612 11.138 5.760 1.00 50.38 108 GLY A O 1
ATOM 785 N N . LYS A 1 109 ? 26.061 12.420 7.514 1.00 45.16 109 LYS A N 1
ATOM 786 C CA . LYS A 1 109 ? 26.589 13.661 6.910 1.00 45.16 109 LYS A CA 1
ATOM 787 C C . LYS A 1 109 ? 28.115 13.720 7.074 1.00 45.16 109 LYS A C 1
ATOM 789 O O . LYS A 1 109 ? 28.639 14.473 7.883 1.00 45.16 109 LYS A O 1
ATOM 794 N N . GLY A 1 110 ? 28.803 12.902 6.288 1.00 40.19 110 GLY A N 1
ATOM 795 C CA . GLY A 1 110 ? 30.216 13.009 5.952 1.00 40.19 110 GLY A CA 1
ATOM 796 C C . GLY A 1 110 ? 30.336 12.691 4.466 1.00 40.19 110 GLY A C 1
ATOM 797 O O . GLY A 1 110 ? 29.891 11.624 4.068 1.00 40.19 110 GLY A O 1
ATOM 798 N N . ALA A 1 111 ? 30.817 13.667 3.687 1.00 38.09 111 ALA A N 1
ATOM 799 C CA . ALA A 1 111 ? 31.144 13.649 2.254 1.00 38.09 111 ALA A CA 1
ATOM 800 C C . ALA A 1 111 ? 30.502 12.541 1.388 1.00 38.09 111 ALA A C 1
ATOM 802 O O . ALA A 1 111 ? 30.849 11.369 1.497 1.00 38.09 111 ALA A O 1
ATOM 803 N N . LEU A 1 112 ? 29.631 12.954 0.458 1.00 40.38 112 LEU A N 1
ATOM 804 C CA . LEU A 1 112 ? 29.067 12.111 -0.603 1.00 40.38 112 LEU A CA 1
ATOM 805 C C . LEU A 1 112 ? 30.169 11.293 -1.305 1.00 40.38 112 LEU A C 1
ATOM 807 O O . LEU A 1 112 ? 30.999 11.882 -1.998 1.00 40.38 112 LEU A O 1
ATOM 811 N N . PRO A 1 113 ? 30.149 9.954 -1.243 1.00 39.09 113 PRO A N 1
ATOM 812 C CA . PRO A 1 113 ? 30.746 9.151 -2.284 1.00 39.09 113 PRO A CA 1
ATOM 813 C C . PRO A 1 113 ? 29.741 9.122 -3.436 1.00 39.09 113 PRO A C 1
ATOM 815 O O . PRO A 1 113 ? 28.677 8.508 -3.341 1.00 39.09 113 PRO A O 1
ATOM 818 N N . VAL A 1 114 ? 30.073 9.804 -4.529 1.00 40.94 114 VAL A N 1
ATOM 819 C CA . VAL A 1 114 ? 29.514 9.475 -5.843 1.00 40.94 114 VAL A CA 1
ATOM 820 C C . VAL A 1 114 ? 30.020 8.065 -6.159 1.00 40.94 114 VAL A C 1
ATOM 822 O O . VAL A 1 114 ? 31.238 7.880 -6.215 1.00 40.94 114 VAL A O 1
ATOM 825 N N . PRO A 1 115 ? 29.160 7.046 -6.341 1.00 39.03 115 PRO A N 1
ATOM 826 C CA . PRO A 1 115 ? 29.625 5.831 -6.979 1.00 39.03 115 PRO A CA 1
ATOM 827 C C . PRO A 1 115 ? 30.026 6.236 -8.396 1.00 39.03 115 PRO A C 1
ATOM 829 O O . PRO A 1 115 ? 29.190 6.725 -9.158 1.00 39.03 115 PRO A O 1
ATOM 832 N N . ALA A 1 116 ? 31.307 6.078 -8.730 1.00 31.62 116 ALA A N 1
ATOM 833 C CA . ALA A 1 116 ? 31.742 6.093 -10.117 1.00 31.62 116 ALA A CA 1
ATOM 834 C C . ALA A 1 116 ? 30.806 5.179 -10.915 1.00 31.62 116 ALA A C 1
ATOM 836 O O . ALA A 1 116 ? 30.435 4.107 -10.428 1.00 31.62 116 ALA A O 1
ATOM 837 N N . ALA A 1 117 ? 30.397 5.640 -12.097 1.00 29.69 117 ALA A N 1
ATOM 838 C CA . ALA A 1 117 ? 29.548 4.897 -13.009 1.00 29.69 117 ALA A CA 1
ATOM 839 C C . ALA A 1 117 ? 30.020 3.439 -13.105 1.00 29.69 117 ALA A C 1
ATOM 841 O O . ALA A 1 117 ? 31.048 3.142 -13.706 1.00 29.69 117 ALA A O 1
ATOM 842 N N . GLN A 1 118 ? 29.261 2.527 -12.503 1.00 27.16 118 GLN A N 1
ATOM 843 C CA . GLN A 1 118 ? 29.217 1.160 -12.981 1.00 27.16 118 GLN A CA 1
ATOM 844 C C . GLN A 1 118 ? 28.040 1.118 -13.941 1.00 27.16 118 GLN A C 1
ATOM 846 O O . GLN A 1 118 ? 26.907 0.841 -13.550 1.00 27.16 118 GLN A O 1
ATOM 851 N N . SER A 1 119 ? 28.321 1.436 -15.204 1.00 33.53 119 SER A N 1
ATOM 852 C CA . SER A 1 119 ? 27.565 0.880 -16.321 1.00 33.53 119 SER A CA 1
ATOM 853 C C . SER A 1 119 ? 27.736 -0.635 -16.228 1.00 33.53 119 SER A C 1
ATOM 855 O O . SER A 1 119 ? 28.720 -1.203 -16.691 1.00 33.53 119 SER A O 1
ATOM 857 N N . GLY A 1 120 ? 26.859 -1.263 -15.455 1.00 26.06 120 GLY A N 1
ATOM 858 C CA . GLY A 1 120 ? 26.998 -2.640 -15.022 1.00 26.06 120 GLY A CA 1
ATOM 859 C C . GLY A 1 120 ? 25.854 -2.988 -14.088 1.00 26.06 120 GLY A C 1
ATOM 860 O O . GLY A 1 120 ? 25.809 -2.569 -12.934 1.00 26.06 120 GLY A O 1
ATOM 861 N N . VAL A 1 121 ? 24.900 -3.755 -14.601 1.00 30.25 121 VAL A N 1
ATOM 862 C CA . VAL A 1 121 ? 23.834 -4.360 -13.808 1.00 30.25 121 VAL A CA 1
ATOM 863 C C . VAL A 1 121 ? 24.473 -5.280 -12.770 1.00 30.25 121 VAL A C 1
ATOM 865 O O . VAL A 1 121 ? 24.924 -6.379 -13.081 1.00 30.25 121 VAL A O 1
ATOM 868 N N . VAL A 1 122 ? 24.527 -4.829 -11.517 1.00 29.16 122 VAL A N 1
ATOM 869 C CA . VAL A 1 122 ? 24.989 -5.668 -10.411 1.00 29.16 122 VAL A CA 1
ATOM 870 C C . VAL A 1 122 ? 23.874 -6.639 -10.036 1.00 29.16 122 VAL A C 1
ATOM 872 O O . VAL A 1 122 ? 22.793 -6.252 -9.578 1.00 29.16 122 VAL A O 1
ATOM 875 N N . ALA A 1 123 ? 24.168 -7.919 -10.250 1.00 30.52 123 ALA A N 1
ATOM 876 C CA . ALA A 1 123 ? 23.366 -9.066 -9.878 1.00 30.52 123 ALA A CA 1
ATOM 877 C C . ALA A 1 123 ? 22.985 -9.053 -8.388 1.00 30.52 123 ALA A C 1
ATOM 879 O O . ALA A 1 123 ? 23.807 -8.839 -7.495 1.00 30.52 123 ALA A O 1
ATOM 880 N N . SER A 1 124 ? 21.723 -9.377 -8.111 1.00 28.80 124 SER A N 1
ATOM 881 C CA . SER A 1 124 ? 21.336 -9.974 -6.838 1.00 28.80 124 SER A CA 1
ATOM 882 C C . SER A 1 124 ? 22.044 -11.323 -6.717 1.00 28.80 124 SER A C 1
ATOM 884 O O . SER A 1 124 ? 21.739 -12.236 -7.484 1.00 28.80 124 SER A O 1
ATOM 886 N N . GLY A 1 125 ? 22.978 -11.442 -5.774 1.00 25.64 125 GLY A N 1
ATOM 887 C CA . GLY A 1 125 ? 23.603 -12.715 -5.431 1.00 25.64 125 GLY A CA 1
ATOM 888 C C . GLY A 1 125 ? 22.540 -13.759 -5.100 1.00 25.64 125 GLY A C 1
ATOM 889 O O . GLY A 1 125 ? 21.747 -13.582 -4.173 1.00 25.64 125 GLY A O 1
ATOM 890 N N . ALA A 1 126 ? 22.517 -14.827 -5.893 1.00 29.98 126 ALA A N 1
ATOM 891 C CA . ALA A 1 126 ? 21.830 -16.059 -5.563 1.00 29.98 126 ALA A CA 1
ATOM 892 C C . ALA A 1 126 ? 22.450 -16.625 -4.279 1.00 29.98 126 ALA A C 1
ATOM 894 O O . ALA A 1 126 ? 23.671 -16.691 -4.142 1.00 29.98 126 ALA A O 1
ATOM 895 N N . GLY A 1 127 ? 21.600 -16.995 -3.323 1.00 27.00 127 GLY A N 1
ATOM 896 C CA . GLY A 1 127 ? 22.033 -17.716 -2.137 1.00 27.00 127 GLY A CA 1
ATOM 897 C C . GLY A 1 127 ? 22.625 -19.066 -2.528 1.00 27.00 127 GLY A C 1
ATOM 898 O O . GLY A 1 127 ? 21.997 -19.832 -3.258 1.00 27.00 127 GLY A O 1
ATOM 899 N N . ASN A 1 128 ? 23.815 -19.357 -2.006 1.00 29.22 128 ASN A N 1
ATOM 900 C CA . ASN A 1 128 ? 24.330 -20.715 -1.944 1.00 29.22 128 ASN A CA 1
ATOM 901 C C . ASN A 1 128 ? 23.389 -21.554 -1.071 1.00 29.22 128 ASN A C 1
ATOM 903 O O . ASN A 1 128 ? 23.258 -21.316 0.130 1.00 29.22 128 ASN A O 1
ATOM 907 N N . PHE A 1 129 ? 22.743 -22.540 -1.686 1.00 25.02 129 PHE A N 1
ATOM 908 C CA . PHE A 1 129 ? 22.120 -23.658 -0.994 1.00 25.02 129 PHE A CA 1
ATOM 909 C C . PHE A 1 129 ? 23.178 -24.742 -0.747 1.00 25.02 129 PHE A C 1
ATOM 911 O O . PHE A 1 129 ? 23.741 -25.273 -1.697 1.00 25.02 129 PHE A O 1
ATOM 918 N N . GLY A 1 130 ? 23.378 -25.089 0.527 1.00 24.41 130 GLY A N 1
ATOM 919 C CA . GLY A 1 130 ? 23.786 -26.426 0.967 1.00 24.41 130 GLY A CA 1
ATOM 920 C C . GLY A 1 130 ? 25.280 -26.750 0.962 1.00 24.41 130 GLY A C 1
ATOM 921 O O . GLY A 1 130 ? 25.796 -27.248 -0.030 1.00 24.41 130 GLY A O 1
ATOM 922 N N . SER A 1 131 ? 25.928 -26.578 2.119 1.00 29.94 131 SER A N 1
ATOM 923 C CA . SER A 1 131 ? 26.945 -27.489 2.685 1.00 29.94 131 SER A CA 1
ATOM 924 C C . SER A 1 131 ? 27.204 -27.103 4.155 1.00 29.94 131 SER A C 1
ATOM 926 O O . SER A 1 131 ? 27.829 -26.083 4.423 1.00 29.94 131 SER A O 1
ATOM 928 N N . GLU A 1 132 ? 26.708 -27.895 5.106 1.00 24.39 132 GLU A N 1
ATOM 929 C CA . GLU A 1 132 ? 27.285 -28.032 6.462 1.00 24.39 132 GLU A CA 1
ATOM 930 C C . GLU A 1 132 ? 28.103 -29.348 6.505 1.00 24.39 132 GLU A C 1
ATOM 932 O O . GLU A 1 132 ? 27.899 -30.159 5.595 1.00 24.39 132 GLU A O 1
ATOM 937 N N . PRO A 1 133 ? 28.936 -29.671 7.529 1.00 34.75 133 PRO A N 1
ATOM 938 C CA . PRO A 1 133 ? 29.379 -28.904 8.708 1.00 34.75 133 PRO A CA 1
ATOM 939 C C . PRO A 1 133 ? 30.918 -28.896 8.936 1.00 34.75 133 PRO A C 1
ATOM 941 O O . PRO A 1 133 ? 31.641 -29.781 8.493 1.00 34.75 133 PRO A O 1
ATOM 944 N N . GLY A 1 134 ? 31.394 -27.966 9.775 1.00 23.75 134 GLY A N 1
ATOM 945 C CA . GLY A 1 134 ? 32.554 -28.190 10.654 1.00 23.75 134 GLY A CA 1
ATOM 946 C C . GLY A 1 134 ? 33.951 -27.819 10.137 1.00 23.75 134 GLY A C 1
ATOM 947 O O . GLY A 1 134 ? 34.615 -28.619 9.495 1.00 23.75 134 GLY A O 1
ATOM 948 N N . SER A 1 135 ? 34.464 -26.670 10.587 1.00 26.36 135 SER A N 1
ATOM 949 C CA . SER A 1 135 ? 35.869 -26.529 11.008 1.00 26.36 135 SER A CA 1
ATOM 950 C C . SER A 1 135 ? 36.066 -25.208 11.753 1.00 26.36 135 SER A C 1
ATOM 952 O O . SER A 1 135 ? 35.893 -24.122 11.205 1.00 26.36 135 SER A O 1
ATOM 954 N N . THR A 1 136 ? 36.417 -25.330 13.027 1.00 26.16 136 THR A N 1
ATOM 955 C CA . THR A 1 136 ? 36.867 -24.276 13.937 1.00 26.16 136 THR A CA 1
ATOM 956 C C . THR A 1 136 ? 38.194 -23.675 13.489 1.00 26.16 136 THR A C 1
ATOM 958 O O . THR A 1 136 ? 39.154 -24.429 13.370 1.00 26.16 136 THR A O 1
ATOM 961 N N . VAL A 1 137 ? 38.295 -22.345 13.394 1.00 27.62 137 VAL A N 1
ATOM 962 C CA . VAL A 1 137 ? 39.551 -21.623 13.669 1.00 27.62 137 VAL A CA 1
ATOM 963 C C . VAL A 1 137 ? 39.226 -20.244 14.257 1.00 27.62 137 VAL A C 1
ATOM 965 O O . VAL A 1 137 ? 38.692 -19.375 13.572 1.00 27.62 137 VAL A O 1
ATOM 968 N N . SER A 1 138 ? 39.570 -20.048 15.531 1.00 24.56 138 SER A N 1
ATOM 969 C CA . SER A 1 138 ? 39.831 -18.722 16.110 1.00 24.56 138 SER A CA 1
ATOM 970 C C . SER A 1 138 ? 41.226 -18.252 15.685 1.00 24.56 138 SER A C 1
ATOM 972 O O . SER A 1 138 ? 42.128 -19.081 15.563 1.00 24.56 138 SER A O 1
ATOM 974 N N . PRO A 1 139 ? 41.463 -16.934 15.600 1.00 31.86 139 PRO A N 1
ATOM 975 C CA . PRO A 1 139 ? 42.459 -16.399 16.520 1.00 31.86 139 PRO A CA 1
ATOM 976 C C . PRO A 1 139 ? 42.068 -15.071 17.178 1.00 31.86 139 PRO A C 1
ATOM 978 O O . PRO A 1 139 ? 41.307 -14.245 16.681 1.00 31.86 139 PRO A O 1
ATOM 981 N N . THR A 1 140 ? 42.643 -14.941 18.361 1.00 27.08 140 THR A N 1
ATOM 982 C CA . THR A 1 140 ? 42.587 -13.902 19.380 1.00 27.08 140 THR A CA 1
ATOM 983 C C . THR A 1 140 ? 43.107 -12.534 18.897 1.00 27.08 140 THR A C 1
ATOM 985 O O . THR A 1 140 ? 44.231 -12.451 18.424 1.00 27.08 140 THR A O 1
ATOM 988 N N . GLN A 1 141 ? 42.258 -11.501 19.038 1.00 32.94 141 GLN A N 1
ATOM 989 C CA . GLN A 1 141 ? 42.445 -10.109 19.532 1.00 32.94 141 GLN A CA 1
ATOM 990 C C . GLN A 1 141 ? 43.791 -9.336 19.359 1.00 32.94 141 GLN A C 1
ATOM 992 O O . GLN A 1 141 ? 44.862 -9.920 19.476 1.00 32.94 141 GLN A O 1
ATOM 997 N N . PRO A 1 142 ? 43.761 -7.983 19.211 1.00 37.25 142 PRO A N 1
ATOM 998 C CA . PRO A 1 142 ? 43.432 -7.123 20.355 1.00 37.25 142 PRO A CA 1
ATOM 999 C C . PRO A 1 142 ? 42.505 -5.929 20.092 1.00 37.25 142 PRO A C 1
ATOM 1001 O O . PRO A 1 142 ? 42.297 -5.453 18.978 1.00 37.25 142 PRO A O 1
ATOM 1004 N N . ALA A 1 143 ? 41.938 -5.468 21.205 1.00 37.06 143 ALA A N 1
ATOM 1005 C CA . ALA A 1 143 ? 41.084 -4.307 21.342 1.00 37.06 143 ALA A CA 1
ATOM 1006 C C . ALA A 1 143 ? 41.808 -2.999 20.980 1.00 37.06 143 ALA A C 1
ATOM 1008 O O . ALA A 1 143 ? 42.829 -2.648 21.564 1.00 37.06 143 ALA A O 1
ATOM 1009 N N . GLY A 1 144 ? 41.191 -2.243 20.076 1.00 29.27 144 GLY A N 1
ATOM 1010 C CA . GLY A 1 144 ? 41.420 -0.820 19.871 1.00 29.27 144 GLY A CA 1
ATOM 1011 C C . GLY A 1 144 ? 40.065 -0.171 19.625 1.00 29.27 144 GLY A C 1
ATOM 1012 O O . GLY A 1 144 ? 39.479 -0.330 18.556 1.00 29.27 144 GLY A O 1
ATOM 1013 N N . ALA A 1 145 ? 39.528 0.500 20.642 1.00 39.62 145 ALA A N 1
ATOM 1014 C CA . ALA A 1 145 ? 38.293 1.263 20.548 1.00 39.62 145 ALA A CA 1
ATOM 1015 C C . ALA A 1 145 ? 38.528 2.498 19.665 1.00 39.62 145 ALA A C 1
ATOM 1017 O O . ALA A 1 145 ? 38.877 3.570 20.148 1.00 39.62 145 ALA A O 1
ATOM 1018 N N . ALA A 1 146 ? 38.344 2.336 18.357 1.00 29.50 146 ALA A N 1
ATOM 1019 C CA . ALA A 1 146 ? 38.124 3.447 17.450 1.00 29.50 146 ALA A CA 1
ATOM 1020 C C . ALA A 1 146 ? 36.614 3.688 17.376 1.00 29.50 146 ALA A C 1
ATOM 1022 O O . ALA A 1 146 ? 35.860 2.850 16.879 1.00 29.50 146 ALA A O 1
ATOM 1023 N N . THR A 1 147 ? 36.175 4.826 17.905 1.00 31.78 147 THR A N 1
ATOM 1024 C CA . THR A 1 147 ? 34.816 5.351 17.774 1.00 31.78 147 THR A CA 1
ATOM 1025 C C . THR A 1 147 ? 34.493 5.508 16.287 1.00 31.78 147 THR A C 1
ATOM 1027 O O . THR A 1 147 ? 34.812 6.522 15.673 1.00 31.78 147 THR A O 1
ATOM 1030 N N . GLN A 1 148 ? 33.906 4.477 15.678 1.00 33.97 148 GLN A N 1
ATOM 1031 C CA . GLN A 1 148 ? 33.430 4.544 14.303 1.00 33.97 148 GLN A CA 1
ATOM 1032 C C . GLN A 1 148 ? 32.223 5.483 14.273 1.00 33.97 148 GLN A C 1
ATOM 1034 O O . GLN A 1 148 ? 31.130 5.129 14.718 1.00 33.97 148 GLN A O 1
ATOM 1039 N N . SER A 1 149 ? 32.435 6.700 13.768 1.00 36.84 149 SER A N 1
ATOM 1040 C CA . SER A 1 149 ? 31.363 7.580 13.309 1.00 36.84 149 SER A CA 1
ATOM 1041 C C . SER A 1 149 ? 30.409 6.766 12.441 1.00 36.84 149 SER A C 1
ATOM 1043 O O . SER A 1 149 ? 30.837 6.154 11.465 1.00 36.84 149 SER A O 1
ATOM 1045 N N . ALA A 1 150 ? 29.134 6.719 12.828 1.00 44.84 150 ALA A N 1
ATOM 1046 C CA . ALA A 1 150 ? 28.108 5.917 12.176 1.00 44.84 150 ALA A CA 1
ATOM 1047 C C . ALA A 1 150 ? 27.954 6.321 10.700 1.00 44.84 150 ALA A C 1
ATOM 1049 O O . ALA A 1 150 ? 27.219 7.247 10.364 1.00 44.84 150 ALA A O 1
ATOM 1050 N N . THR A 1 151 ? 28.655 5.635 9.802 1.00 57.91 151 THR A N 1
ATOM 1051 C CA . THR A 1 151 ? 28.472 5.794 8.363 1.00 57.91 151 THR A CA 1
ATOM 1052 C C . THR A 1 151 ? 27.094 5.245 7.999 1.00 57.91 151 THR A C 1
ATOM 1054 O O . THR A 1 151 ? 26.726 4.123 8.351 1.00 57.91 151 THR A O 1
ATOM 1057 N N . GLY A 1 152 ? 26.271 6.071 7.347 1.00 74.00 152 GLY A N 1
ATOM 1058 C CA . GLY A 1 152 ? 24.943 5.656 6.901 1.00 74.00 152 GLY A CA 1
ATOM 1059 C C . GLY A 1 152 ? 25.044 4.426 5.995 1.00 74.00 152 GLY A C 1
ATOM 1060 O O . GLY A 1 152 ? 25.950 4.316 5.171 1.00 74.00 152 GLY A O 1
ATOM 1061 N N . ARG A 1 153 ? 24.106 3.482 6.117 1.00 88.19 153 ARG A N 1
ATOM 1062 C CA . ARG A 1 153 ? 24.025 2.335 5.201 1.00 88.19 153 ARG A CA 1
ATOM 1063 C C . ARG A 1 153 ? 23.527 2.809 3.835 1.00 88.19 153 ARG A C 1
ATOM 1065 O O . ARG A 1 153 ? 22.460 3.416 3.774 1.00 88.19 153 ARG A O 1
ATOM 1072 N N . LEU A 1 154 ? 24.254 2.498 2.761 1.00 92.88 154 LEU A N 1
ATOM 1073 C CA . LEU A 1 154 ? 23.819 2.785 1.389 1.00 92.88 154 LEU A CA 1
ATOM 1074 C C . LEU A 1 154 ? 22.506 2.071 1.056 1.00 92.88 154 LEU A C 1
ATOM 1076 O O . LEU A 1 154 ? 22.274 0.932 1.486 1.00 92.88 154 LEU A O 1
ATOM 1080 N N . VAL A 1 155 ? 21.669 2.743 0.266 1.00 94.19 155 VAL A N 1
ATOM 1081 C CA . VAL A 1 155 ? 20.477 2.124 -0.311 1.00 94.19 155 VAL A CA 1
ATOM 1082 C C . VAL A 1 155 ? 20.902 1.066 -1.324 1.00 94.19 155 VAL A C 1
ATOM 1084 O O . VAL A 1 155 ? 21.751 1.298 -2.181 1.00 94.19 155 VAL A O 1
ATOM 1087 N N . ARG A 1 156 ? 20.295 -0.111 -1.224 1.00 91.94 156 ARG A N 1
ATOM 1088 C CA . ARG A 1 156 ? 20.483 -1.240 -2.127 1.00 91.94 156 ARG A CA 1
ATOM 1089 C C . ARG A 1 156 ? 19.188 -1.553 -2.848 1.00 91.94 156 ARG A C 1
ATOM 1091 O O . ARG A 1 156 ? 18.099 -1.442 -2.290 1.00 91.94 156 ARG A O 1
ATOM 1098 N N . ASN A 1 157 ? 19.326 -2.105 -4.049 1.00 88.62 157 ASN A N 1
ATOM 1099 C CA . ASN A 1 157 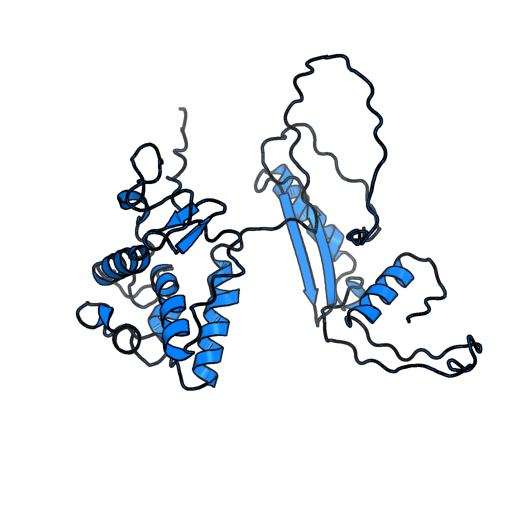? 18.192 -2.513 -4.870 1.00 88.62 157 ASN A CA 1
ATOM 1100 C C . ASN A 1 157 ? 17.298 -3.596 -4.226 1.00 88.62 157 ASN A C 1
ATOM 1102 O O . ASN A 1 157 ? 16.184 -3.832 -4.699 1.00 88.62 157 ASN A O 1
ATOM 1106 N N . THR A 1 158 ? 17.797 -4.260 -3.182 1.00 89.38 158 THR A N 1
ATOM 1107 C CA . THR A 1 158 ? 17.136 -5.313 -2.398 1.00 89.38 158 THR A CA 1
ATOM 1108 C C . THR A 1 158 ? 16.573 -4.814 -1.066 1.00 89.38 158 THR A C 1
ATOM 1110 O O . THR A 1 158 ? 16.131 -5.621 -0.249 1.00 89.38 158 THR A O 1
ATOM 1113 N N . ASP A 1 159 ? 16.654 -3.514 -0.786 1.00 90.00 159 ASP A N 1
ATOM 1114 C CA . ASP A 1 159 ? 16.120 -2.960 0.451 1.00 90.00 159 ASP A CA 1
ATOM 1115 C C . ASP A 1 159 ? 14.590 -3.009 0.469 1.00 90.00 159 ASP A C 1
ATOM 1117 O O . ASP A 1 159 ? 13.921 -2.799 -0.541 1.00 90.00 159 ASP A O 1
ATOM 1121 N N . VAL A 1 160 ? 14.036 -3.294 1.648 1.00 88.25 160 VAL A N 1
ATOM 1122 C CA . VAL A 1 160 ? 12.590 -3.407 1.854 1.00 88.25 160 VAL A CA 1
ATOM 1123 C C . VAL A 1 160 ? 12.063 -2.133 2.500 1.00 88.25 160 VAL A C 1
ATOM 1125 O O . VAL A 1 160 ? 12.512 -1.731 3.580 1.00 88.25 160 VAL A O 1
ATOM 1128 N N . TYR A 1 161 ? 11.067 -1.540 1.851 1.00 86.56 161 TYR A N 1
ATOM 1129 C CA . TYR A 1 161 ? 10.392 -0.328 2.292 1.00 86.56 161 TYR A CA 1
ATOM 1130 C C . TYR A 1 161 ? 9.027 -0.648 2.896 1.00 86.56 161 TYR A C 1
ATOM 1132 O O . TYR A 1 161 ? 8.366 -1.612 2.516 1.00 86.56 161 TYR A O 1
ATOM 1140 N N . ASP A 1 162 ? 8.614 0.177 3.856 1.00 84.69 162 ASP A N 1
ATOM 1141 C CA . ASP A 1 162 ? 7.218 0.217 4.282 1.00 84.69 162 ASP A CA 1
ATOM 1142 C C . ASP A 1 162 ? 6.421 0.948 3.193 1.00 84.69 162 ASP A C 1
ATOM 1144 O O . ASP A 1 162 ? 6.751 2.082 2.845 1.00 84.69 162 ASP A O 1
ATOM 1148 N N . LEU A 1 163 ? 5.413 0.285 2.624 1.00 87.19 163 LEU A N 1
ATOM 1149 C CA . LEU A 1 163 ? 4.585 0.849 1.555 1.00 87.19 163 LEU A CA 1
ATOM 1150 C C . LEU A 1 163 ? 3.589 1.892 2.077 1.00 87.19 163 LEU A C 1
ATOM 1152 O O . LEU A 1 163 ? 3.028 2.652 1.283 1.00 87.19 163 LEU A O 1
ATOM 1156 N N . ALA A 1 164 ? 3.353 1.937 3.392 1.00 88.44 164 ALA A N 1
ATOM 1157 C CA . ALA A 1 164 ? 2.431 2.857 4.041 1.00 88.44 164 ALA A CA 1
ATOM 1158 C C . ALA A 1 164 ? 1.091 2.937 3.280 1.00 88.44 164 ALA A C 1
ATOM 1160 O O . ALA A 1 164 ? 0.464 1.915 2.982 1.00 88.44 164 ALA A O 1
ATOM 1161 N N . SER A 1 165 ? 0.651 4.144 2.924 1.00 90.69 165 SER A N 1
ATOM 1162 C CA . SER A 1 165 ? -0.621 4.372 2.232 1.00 90.69 165 SER A CA 1
ATOM 1163 C C . SER A 1 165 ? -0.713 3.769 0.826 1.00 90.69 165 SER A C 1
ATOM 1165 O O . SER A 1 165 ? -1.834 3.563 0.365 1.00 90.69 165 SER A O 1
ATOM 1167 N N . LEU A 1 166 ? 0.390 3.375 0.172 1.00 90.38 166 LEU A N 1
ATOM 1168 C CA . LEU A 1 166 ? 0.311 2.615 -1.088 1.00 90.38 166 LEU A CA 1
ATOM 1169 C C . LEU A 1 166 ? -0.377 1.257 -0.895 1.00 90.38 166 LEU A C 1
ATOM 1171 O O . LEU A 1 166 ? -0.996 0.742 -1.824 1.00 90.38 166 LEU A O 1
ATOM 1175 N N . THR A 1 167 ? -0.364 0.713 0.326 1.00 88.81 167 THR A N 1
ATOM 1176 C CA . THR A 1 167 ? -1.081 -0.521 0.691 1.00 88.81 167 THR A CA 1
ATOM 1177 C C . THR A 1 167 ? -2.579 -0.438 0.378 1.00 88.81 167 THR A C 1
ATOM 1179 O O . THR A 1 167 ? -3.198 -1.443 0.034 1.00 88.81 167 THR A O 1
ATOM 1182 N N . LYS A 1 168 ? -3.179 0.757 0.435 1.00 91.62 168 LYS A N 1
ATOM 1183 C CA . LYS A 1 168 ? -4.591 0.965 0.087 1.00 91.62 168 LYS A CA 1
ATOM 1184 C C . LYS A 1 168 ? -4.871 0.578 -1.362 1.00 91.62 168 LYS A C 1
ATOM 1186 O O . LYS A 1 168 ? -5.791 -0.185 -1.634 1.00 91.62 168 LYS A O 1
ATOM 1191 N N . VAL A 1 169 ? -4.028 1.057 -2.270 1.00 91.75 169 VAL A N 1
ATOM 1192 C CA . VAL A 1 169 ? -4.164 0.818 -3.708 1.00 91.75 169 VAL A CA 1
ATOM 1193 C C . VAL A 1 169 ? -3.685 -0.584 -4.076 1.00 91.75 169 VAL A C 1
ATOM 1195 O O . VAL A 1 169 ? -4.330 -1.260 -4.867 1.00 91.75 169 VAL A O 1
ATOM 1198 N N . LEU A 1 170 ? -2.581 -1.044 -3.485 1.00 88.94 170 LEU A N 1
ATOM 1199 C CA . LEU A 1 170 ? -1.940 -2.306 -3.864 1.00 88.94 170 LEU A CA 1
ATOM 1200 C C . LEU A 1 170 ? -2.573 -3.547 -3.222 1.00 88.94 170 LEU A C 1
ATOM 1202 O O . LEU A 1 170 ? -2.442 -4.635 -3.774 1.00 88.94 170 LEU A O 1
ATOM 1206 N N . ALA A 1 171 ? -3.246 -3.411 -2.077 1.00 87.81 171 ALA A N 1
ATOM 1207 C CA . ALA A 1 171 ? -3.859 -4.539 -1.375 1.00 87.81 171 ALA A CA 1
ATOM 1208 C C . ALA A 1 171 ? -5.379 -4.397 -1.254 1.00 87.81 171 ALA A C 1
ATOM 1210 O O . ALA A 1 171 ? -6.114 -5.288 -1.677 1.00 87.81 171 ALA A O 1
ATOM 1211 N N . ALA A 1 172 ? -5.871 -3.288 -0.694 1.00 91.25 172 ALA A N 1
ATOM 1212 C CA . ALA A 1 172 ? -7.301 -3.157 -0.421 1.00 91.25 172 ALA A CA 1
ATOM 1213 C C . ALA A 1 172 ? -8.133 -3.030 -1.705 1.00 91.25 172 ALA A C 1
ATOM 1215 O O . ALA A 1 172 ? -9.106 -3.765 -1.865 1.00 91.25 172 ALA A O 1
ATOM 1216 N N . THR A 1 173 ? -7.738 -2.165 -2.642 1.00 91.81 173 THR A N 1
ATOM 1217 C CA . THR A 1 173 ? -8.455 -1.991 -3.915 1.00 91.81 173 THR A CA 1
ATOM 1218 C C . THR A 1 173 ? -8.609 -3.299 -4.703 1.00 91.81 173 THR A C 1
ATOM 1220 O O . THR A 1 173 ? -9.751 -3.661 -4.987 1.00 91.81 173 THR A O 1
ATOM 1223 N N . PRO A 1 174 ? -7.547 -4.067 -5.027 1.00 93.69 174 PRO A N 1
ATOM 1224 C CA . PRO A 1 174 ? -7.708 -5.323 -5.761 1.00 93.69 174 PRO A CA 1
ATOM 1225 C C . PRO A 1 174 ? -8.500 -6.370 -4.973 1.00 93.69 174 PRO A C 1
ATOM 1227 O O . PRO A 1 174 ? -9.262 -7.123 -5.575 1.00 93.69 174 PRO A O 1
ATOM 1230 N N . ALA A 1 175 ? -8.391 -6.401 -3.640 1.00 93.44 175 ALA A N 1
ATOM 1231 C CA . ALA A 1 175 ? -9.209 -7.293 -2.822 1.00 93.44 175 ALA A CA 1
ATOM 1232 C C . ALA A 1 175 ? -10.709 -6.968 -2.944 1.00 93.44 175 ALA A C 1
ATOM 1234 O O . ALA A 1 175 ? -11.523 -7.873 -3.126 1.00 93.44 175 ALA A O 1
ATOM 1235 N N . LEU A 1 176 ? -11.082 -5.685 -2.899 1.00 94.94 176 LEU A N 1
ATOM 1236 C CA . LEU A 1 176 ? -12.470 -5.250 -3.079 1.00 94.94 176 LEU A CA 1
ATOM 1237 C C . LEU A 1 176 ? -12.965 -5.477 -4.511 1.00 94.94 176 LEU A C 1
ATOM 1239 O O . LEU A 1 176 ? -14.076 -5.971 -4.686 1.00 94.94 176 LEU A O 1
ATOM 1243 N N . LEU A 1 177 ? -12.139 -5.200 -5.526 1.00 96.00 177 LEU A N 1
ATOM 1244 C CA . LEU A 1 177 ? -12.465 -5.492 -6.926 1.00 96.00 177 LEU A CA 1
ATOM 1245 C C . LEU A 1 177 ? -12.688 -6.991 -7.150 1.00 96.00 177 LEU A C 1
ATOM 1247 O O . LEU A 1 177 ? -13.640 -7.371 -7.827 1.00 96.00 177 LEU A O 1
ATOM 1251 N N . LYS A 1 178 ? -11.878 -7.856 -6.524 1.00 94.88 178 LYS A N 1
ATOM 1252 C CA . LYS A 1 178 ? -12.072 -9.308 -6.602 1.00 94.88 178 LYS A CA 1
ATOM 1253 C C . LYS A 1 178 ? -13.377 -9.752 -5.946 1.00 94.88 178 LYS A C 1
ATOM 1255 O O . LYS A 1 178 ? -14.073 -10.611 -6.479 1.00 94.88 178 LYS A O 1
ATOM 1260 N N . LEU A 1 179 ? -13.735 -9.168 -4.802 1.00 95.50 179 LEU A N 1
ATOM 1261 C CA . LEU A 1 179 ? -15.035 -9.425 -4.180 1.00 95.50 179 LEU A CA 1
ATOM 1262 C C . LEU A 1 179 ? -16.190 -8.909 -5.045 1.00 95.50 179 LEU A C 1
ATOM 1264 O O . LEU A 1 179 ? -17.237 -9.553 -5.081 1.00 95.50 179 LEU A O 1
ATOM 1268 N N . GLN A 1 180 ? -16.007 -7.786 -5.744 1.00 96.75 180 GLN A N 1
ATOM 1269 C CA . GLN A 1 180 ? -17.002 -7.242 -6.668 1.00 96.75 180 GLN A CA 1
ATOM 1270 C C . GLN A 1 180 ? -17.237 -8.175 -7.854 1.00 96.75 180 GLN A C 1
ATOM 1272 O O . GLN A 1 180 ? -18.381 -8.505 -8.145 1.00 96.75 180 GLN A O 1
ATOM 1277 N N . GLU A 1 181 ? -16.163 -8.654 -8.486 1.00 96.62 181 GLU A N 1
ATOM 1278 C CA . GLU A 1 181 ? -16.220 -9.647 -9.567 1.00 96.62 181 GLU A CA 1
ATOM 1279 C C . GLU A 1 181 ? -16.988 -10.910 -9.134 1.00 96.62 181 GLU A C 1
ATOM 1281 O O . GLU A 1 181 ? -17.739 -11.489 -9.909 1.00 96.62 181 GLU A O 1
ATOM 1286 N N . GLN A 1 182 ? -16.852 -11.309 -7.866 1.00 95.75 182 GLN A N 1
ATOM 1287 C CA . GLN A 1 182 ? -17.551 -12.458 -7.282 1.00 95.75 182 GLN A CA 1
ATOM 1288 C C . GLN A 1 182 ? -18.994 -12.162 -6.827 1.00 95.75 182 GLN A C 1
ATOM 1290 O O . GLN A 1 182 ? -19.617 -13.028 -6.213 1.00 95.75 182 GLN A O 1
ATOM 1295 N N . GLY A 1 183 ? -19.513 -10.946 -7.031 1.00 95.69 183 GLY A N 1
ATOM 1296 C CA . GLY A 1 183 ? -20.837 -10.530 -6.546 1.00 95.69 183 GLY A CA 1
ATOM 1297 C C . GLY A 1 183 ? -20.945 -10.405 -5.018 1.00 95.69 183 GLY A C 1
ATOM 1298 O O . GLY A 1 183 ? -22.041 -10.346 -4.467 1.00 95.69 183 GLY A O 1
ATOM 1299 N N . LYS A 1 184 ? -19.815 -10.378 -4.301 1.00 94.94 184 LYS A N 1
ATOM 1300 C CA . LYS A 1 184 ? -19.739 -10.351 -2.827 1.00 94.94 184 LYS A CA 1
ATOM 1301 C C . LYS A 1 184 ? -19.539 -8.953 -2.242 1.00 94.94 184 LYS A C 1
ATOM 1303 O O . LYS A 1 184 ? -19.577 -8.782 -1.020 1.00 94.94 184 LYS A O 1
ATOM 1308 N N . PHE A 1 185 ? -19.298 -7.968 -3.096 1.00 96.62 185 PHE A N 1
ATOM 1309 C CA . PHE A 1 185 ? -19.123 -6.567 -2.750 1.00 96.62 185 PHE A CA 1
ATOM 1310 C C . PHE A 1 185 ? -19.769 -5.696 -3.828 1.00 96.62 185 PHE A C 1
ATOM 1312 O O . PHE A 1 185 ? -19.746 -6.041 -5.004 1.00 96.62 185 PHE A O 1
ATOM 1319 N N . SER A 1 186 ? -20.327 -4.561 -3.420 1.00 97.25 186 SER A N 1
ATOM 1320 C CA . SER A 1 186 ? -20.829 -3.535 -4.325 1.00 97.25 186 SER A CA 1
ATOM 1321 C C . SER A 1 186 ? -20.470 -2.159 -3.762 1.00 97.25 186 SER A C 1
ATOM 1323 O O . SER A 1 186 ? -20.697 -1.922 -2.571 1.00 97.25 186 SER A O 1
ATOM 1325 N N . PRO A 1 187 ? -19.942 -1.235 -4.584 1.00 97.00 187 PRO A N 1
ATOM 1326 C CA . PRO A 1 187 ? -19.693 0.140 -4.164 1.00 97.00 187 PRO A CA 1
ATOM 1327 C C . PRO A 1 187 ? -20.995 0.917 -3.890 1.00 97.00 187 PRO A C 1
ATOM 1329 O O . PRO A 1 187 ? -20.959 1.948 -3.221 1.00 97.00 187 PRO A O 1
ATOM 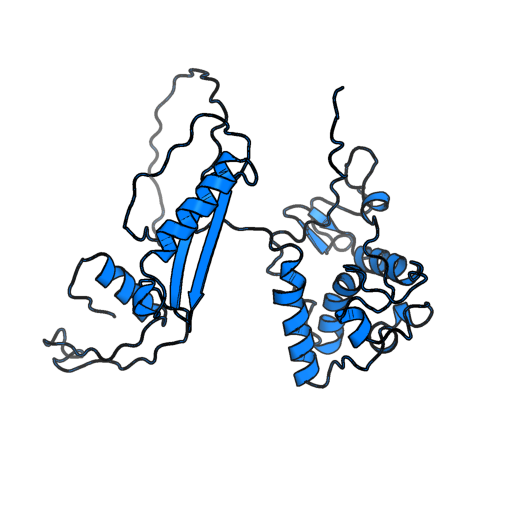1332 N N . ASP A 1 188 ? -22.144 0.426 -4.358 1.00 97.44 188 ASP A N 1
ATOM 1333 C CA . ASP A 1 188 ? -23.461 1.033 -4.118 1.00 97.44 188 ASP A CA 1
ATOM 1334 C C . ASP A 1 188 ? -24.117 0.606 -2.805 1.00 97.44 188 ASP A C 1
ATOM 1336 O O . ASP A 1 188 ? -25.061 1.248 -2.343 1.00 97.44 188 ASP A O 1
ATOM 1340 N N . SER A 1 189 ? -23.592 -0.444 -2.178 1.00 97.19 189 SER A N 1
ATOM 1341 C CA . SER A 1 189 ? -23.987 -0.845 -0.834 1.00 97.19 189 SER A CA 1
ATOM 1342 C C . SER A 1 189 ? -23.432 0.112 0.225 1.00 97.19 189 SER A C 1
ATOM 1344 O O . SER A 1 189 ? -22.471 0.852 -0.002 1.00 97.19 189 SER A O 1
ATOM 1346 N N . THR A 1 190 ? -24.030 0.088 1.413 1.00 97.88 190 THR A N 1
ATOM 1347 C CA . THR A 1 190 ? -23.634 0.964 2.522 1.00 97.88 190 THR A CA 1
ATOM 1348 C C . THR A 1 190 ? -22.707 0.271 3.520 1.00 97.88 190 THR A C 1
ATOM 1350 O O . THR A 1 190 ? -22.664 -0.959 3.612 1.00 97.88 190 THR A O 1
ATOM 1353 N N . LEU A 1 191 ? -21.990 1.052 4.335 1.00 96.75 191 LEU A N 1
ATOM 1354 C CA . LEU A 1 191 ? -21.180 0.505 5.429 1.00 96.75 191 LEU A CA 1
ATOM 1355 C C . LEU A 1 191 ? -22.011 -0.354 6.391 1.00 96.75 191 LEU A C 1
ATOM 1357 O O . LEU A 1 191 ? -21.543 -1.411 6.804 1.00 96.75 191 LEU A O 1
ATOM 1361 N N . GLY A 1 192 ? -23.245 0.039 6.718 1.00 96.56 192 GLY A N 1
ATOM 1362 C CA . GLY A 1 192 ? -24.114 -0.730 7.618 1.00 96.56 192 GLY A CA 1
ATOM 1363 C C . GLY A 1 192 ? -24.515 -2.105 7.069 1.00 96.56 192 GLY A C 1
ATOM 1364 O O . GLY A 1 192 ? -24.706 -3.047 7.840 1.00 96.56 192 GLY A O 1
ATOM 1365 N N . GLN A 1 193 ? -24.591 -2.256 5.743 1.00 96.12 193 GLN A N 1
ATOM 1366 C CA . GLN A 1 193 ? -24.856 -3.548 5.100 1.00 96.12 193 GLN A CA 1
ATOM 1367 C C . GLN A 1 193 ? -23.650 -4.496 5.188 1.00 96.12 193 GLN A C 1
ATOM 1369 O O . GLN A 1 193 ? -23.821 -5.710 5.293 1.00 96.12 193 GLN A O 1
ATOM 1374 N N . PHE A 1 194 ? -22.426 -3.962 5.163 1.00 95.00 194 PHE A N 1
ATOM 1375 C CA . PHE A 1 194 ? -21.197 -4.757 5.252 1.00 95.00 194 PHE A CA 1
ATOM 1376 C C . PHE A 1 194 ? -20.724 -5.008 6.683 1.00 95.00 194 PHE A C 1
ATOM 1378 O O . PHE A 1 194 ? -20.155 -6.063 6.973 1.00 95.00 194 PHE A O 1
ATOM 1385 N N . PHE A 1 195 ? -20.969 -4.056 7.578 1.00 95.12 195 PHE A N 1
ATOM 1386 C CA . PHE A 1 195 ? -20.440 -4.035 8.934 1.00 95.12 195 PHE A CA 1
ATOM 1387 C C . PHE A 1 195 ? -21.592 -3.903 9.937 1.00 95.12 195 PHE A C 1
ATOM 1389 O O . PHE A 1 195 ? -21.978 -2.787 10.285 1.00 95.12 195 PHE A O 1
ATOM 1396 N N . PRO A 1 196 ? -22.136 -5.025 10.453 1.00 93.00 196 PRO A N 1
ATOM 1397 C CA . PRO A 1 196 ? -23.272 -5.007 11.377 1.00 93.00 196 PRO A CA 1
ATOM 1398 C C . PRO A 1 196 ? -23.065 -4.125 12.616 1.00 93.00 196 PRO A C 1
ATOM 1400 O O . PRO A 1 196 ? -24.000 -3.486 13.086 1.00 93.00 196 PRO A O 1
ATOM 1403 N N . PHE A 1 197 ? -21.828 -4.020 13.111 1.00 93.12 197 PHE A N 1
ATOM 1404 C CA . PHE A 1 197 ? -21.485 -3.163 14.252 1.00 93.12 197 PHE A CA 1
ATOM 1405 C C . PHE A 1 197 ? -21.596 -1.654 13.958 1.00 93.12 197 PHE A C 1
ATOM 1407 O O . PHE A 1 197 ? -21.591 -0.860 14.892 1.00 93.12 197 PHE A O 1
ATOM 1414 N N . LEU A 1 198 ? -21.727 -1.247 12.691 1.00 96.38 198 LEU A N 1
ATOM 1415 C CA . LEU A 1 198 ? -21.957 0.144 12.287 1.00 96.38 198 LEU A CA 1
ATOM 1416 C C . LEU A 1 198 ? -23.435 0.465 12.031 1.00 96.38 198 LEU A C 1
ATOM 1418 O O . LEU A 1 198 ? -23.760 1.622 11.794 1.00 96.38 198 LEU A O 1
ATOM 1422 N N . GLN A 1 199 ? -24.347 -0.514 12.078 1.00 96.06 199 GLN A N 1
ATOM 1423 C CA . GLN A 1 199 ? -25.763 -0.289 11.738 1.00 96.06 199 GLN A CA 1
ATOM 1424 C C . GLN A 1 199 ? -26.463 0.717 12.653 1.00 96.06 199 GLN A C 1
ATOM 1426 O O . GLN A 1 199 ? -27.399 1.384 12.227 1.00 96.06 199 GLN A O 1
ATOM 1431 N N . LYS A 1 200 ? -26.005 0.836 13.902 1.00 95.81 200 LYS A N 1
ATOM 1432 C CA . LYS A 1 200 ? -26.563 1.754 14.903 1.00 95.81 200 LYS A CA 1
ATOM 1433 C C . LYS A 1 200 ? -25.790 3.072 15.010 1.00 95.81 200 LYS A C 1
ATOM 1435 O O . LYS A 1 200 ? -25.941 3.781 15.998 1.00 95.81 200 LYS A O 1
ATOM 1440 N N . THR A 1 201 ? -24.937 3.389 14.037 1.00 97.12 201 THR A N 1
ATOM 1441 C CA . THR A 1 201 ? -24.140 4.622 14.036 1.00 97.12 201 THR A CA 1
ATOM 1442 C C . THR A 1 201 ? -24.488 5.497 12.838 1.00 97.12 201 THR A C 1
ATOM 1444 O O . THR A 1 201 ? -25.089 5.046 11.861 1.00 97.12 201 THR A O 1
ATOM 1447 N N . ASN A 1 202 ? -24.036 6.752 12.859 1.00 95.88 202 ASN A N 1
ATOM 1448 C CA . ASN A 1 202 ? -24.139 7.665 11.713 1.00 95.88 202 ASN A CA 1
ATOM 1449 C C . ASN A 1 202 ? -23.327 7.203 10.479 1.00 95.88 202 ASN A C 1
ATOM 1451 O O . ASN A 1 202 ? -23.335 7.874 9.452 1.00 95.88 202 ASN A O 1
ATOM 1455 N N . LYS A 1 203 ? -22.622 6.067 10.559 1.00 97.00 203 LYS A N 1
ATOM 1456 C CA . LYS A 1 203 ? -21.903 5.454 9.438 1.00 97.00 203 LYS A CA 1
ATOM 1457 C C . LYS A 1 203 ? -22.786 4.523 8.612 1.00 97.00 203 LYS A C 1
ATOM 1459 O O . LYS A 1 203 ? -22.440 4.245 7.469 1.00 97.00 203 LYS A O 1
ATOM 1464 N N . ALA A 1 204 ? -23.906 4.043 9.158 1.00 97.44 204 ALA A N 1
ATOM 1465 C CA . ALA A 1 204 ? -24.708 2.968 8.570 1.00 97.44 204 ALA A CA 1
ATOM 1466 C C . ALA A 1 204 ? -25.133 3.229 7.116 1.00 97.44 204 ALA A C 1
ATOM 1468 O O . ALA A 1 204 ? -25.090 2.316 6.290 1.00 97.44 204 ALA A O 1
ATOM 1469 N N . ALA A 1 205 ? -25.525 4.468 6.811 1.00 97.06 205 ALA A N 1
ATOM 1470 C CA . ALA A 1 205 ? -26.052 4.873 5.509 1.00 97.06 205 ALA A CA 1
ATOM 1471 C C . ALA A 1 205 ? -24.975 5.330 4.509 1.00 97.06 205 ALA A C 1
ATOM 1473 O O . ALA A 1 205 ? -25.293 5.572 3.347 1.00 97.06 205 ALA A O 1
ATOM 1474 N N . LEU A 1 206 ? -23.708 5.444 4.928 1.00 96.94 206 LEU A N 1
ATOM 1475 C CA . LEU A 1 206 ? -22.636 5.893 4.041 1.00 96.94 206 LEU A CA 1
ATOM 1476 C C . LEU A 1 206 ? -22.415 4.872 2.929 1.00 96.94 206 LEU A C 1
ATOM 1478 O O . LEU A 1 206 ? -22.142 3.700 3.211 1.00 96.94 206 LEU A O 1
ATOM 1482 N N . LYS A 1 207 ? -22.514 5.316 1.674 1.00 97.19 207 LYS A N 1
ATOM 1483 C CA . LYS A 1 207 ? -22.259 4.464 0.513 1.00 97.19 207 LYS A CA 1
ATOM 1484 C C . LYS A 1 207 ? -20.773 4.164 0.393 1.00 97.19 207 LYS A C 1
ATOM 1486 O O . LYS A 1 207 ? -19.930 5.047 0.555 1.00 97.19 207 LYS A O 1
ATOM 1491 N N . MET A 1 208 ? -20.450 2.922 0.047 1.00 96.62 208 MET A N 1
ATOM 1492 C CA . MET A 1 208 ? -19.065 2.497 -0.140 1.00 96.62 208 MET A CA 1
ATOM 1493 C C . MET A 1 208 ? -18.338 3.316 -1.209 1.00 96.62 208 MET A C 1
ATOM 1495 O O . MET A 1 208 ? -17.167 3.624 -1.016 1.00 96.62 208 MET A O 1
ATOM 1499 N N . ARG A 1 209 ? -19.020 3.722 -2.289 1.00 96.50 209 ARG A N 1
ATOM 1500 C CA . ARG A 1 209 ? -18.466 4.607 -3.326 1.00 96.50 209 ARG A CA 1
ATOM 1501 C C . ARG A 1 209 ? -17.906 5.905 -2.748 1.00 96.50 209 ARG A C 1
ATOM 1503 O O . ARG A 1 209 ? -16.758 6.235 -3.018 1.00 96.50 209 ARG A O 1
ATOM 1510 N N . ASP A 1 210 ? -18.666 6.576 -1.889 1.00 96.12 210 ASP A N 1
ATOM 1511 C CA . ASP A 1 210 ? -18.282 7.867 -1.315 1.00 96.12 210 ASP A CA 1
ATOM 1512 C C . ASP A 1 210 ? -17.183 7.672 -0.264 1.00 96.12 210 ASP A C 1
ATOM 1514 O O . ASP A 1 210 ? -16.285 8.499 -0.116 1.00 96.12 210 ASP A O 1
ATOM 1518 N N . VAL A 1 211 ? -17.212 6.546 0.455 1.00 96.00 211 VAL A N 1
ATOM 1519 C CA . VAL A 1 211 ? -16.171 6.171 1.422 1.00 96.00 211 VAL A CA 1
ATOM 1520 C C . VAL A 1 211 ? -14.838 5.908 0.717 1.00 96.00 211 VAL A C 1
ATOM 1522 O O . VAL A 1 211 ? -13.805 6.403 1.166 1.00 96.00 211 VAL A O 1
ATOM 1525 N N . LEU A 1 212 ? -14.855 5.154 -0.385 1.00 95.12 212 LEU A N 1
ATOM 1526 C CA . LEU A 1 212 ? -13.675 4.845 -1.198 1.00 95.12 212 LEU A CA 1
ATOM 1527 C C . LEU A 1 212 ? -13.146 6.076 -1.944 1.00 95.12 212 LEU A C 1
ATOM 1529 O O . LEU A 1 212 ? -11.940 6.193 -2.131 1.00 95.12 212 LEU A O 1
ATOM 1533 N N . ALA A 1 213 ? -14.030 7.003 -2.321 1.00 94.81 213 ALA A N 1
ATOM 1534 C CA . ALA A 1 213 ? -13.680 8.277 -2.943 1.00 94.81 213 ALA A CA 1
ATOM 1535 C C . ALA A 1 213 ? -13.292 9.377 -1.936 1.00 94.81 213 ALA A C 1
ATOM 1537 O O . ALA A 1 213 ? -13.046 10.508 -2.347 1.00 94.81 213 ALA A O 1
ATOM 1538 N N . HIS A 1 214 ? -13.236 9.072 -0.631 1.00 94.75 214 HIS A N 1
ATOM 1539 C CA . HIS A 1 214 ? -12.918 10.035 0.432 1.00 94.75 214 HIS A CA 1
ATOM 1540 C C . HIS A 1 214 ? -13.882 11.238 0.515 1.00 94.75 214 HIS A C 1
ATOM 1542 O O . HIS A 1 214 ? -13.499 12.338 0.905 1.00 94.75 214 HIS A O 1
ATOM 1548 N N . GLN A 1 215 ? -15.153 11.024 0.176 1.00 95.06 215 GLN A N 1
ATOM 1549 C CA . GLN A 1 215 ? -16.217 12.036 0.133 1.00 95.06 215 GLN A CA 1
ATOM 1550 C C . GLN A 1 215 ? -17.349 11.770 1.141 1.00 95.06 215 GLN A C 1
ATOM 1552 O O . GLN A 1 215 ? -18.269 12.569 1.275 1.00 95.06 215 GLN A O 1
ATOM 1557 N N . ALA A 1 216 ? -17.273 10.679 1.908 1.00 94.25 216 ALA A N 1
ATOM 1558 C CA . ALA A 1 216 ? -18.307 10.283 2.870 1.00 94.25 216 ALA A CA 1
ATOM 1559 C C . ALA A 1 216 ? -18.310 11.074 4.199 1.00 94.25 216 ALA A C 1
ATOM 1561 O O . ALA A 1 216 ? -18.969 10.662 5.153 1.00 94.25 216 ALA A O 1
ATOM 1562 N N . GLY A 1 217 ? -17.533 12.158 4.309 1.00 94.62 217 GLY A N 1
ATOM 1563 C CA . GLY A 1 217 ? -17.445 12.966 5.532 1.00 94.62 217 GLY A CA 1
ATOM 1564 C C . GLY A 1 217 ? -16.757 12.264 6.709 1.00 94.62 217 GLY A C 1
ATOM 1565 O O . GLY A 1 217 ? -16.935 12.669 7.853 1.00 94.62 217 GLY A O 1
ATOM 1566 N N . LEU A 1 218 ? -15.977 11.205 6.472 1.00 95.38 218 LEU A N 1
ATOM 1567 C CA . LEU A 1 218 ? -15.187 10.574 7.531 1.00 95.38 218 LEU A CA 1
ATOM 1568 C C . LEU A 1 218 ? -14.059 11.513 7.997 1.00 95.38 218 LEU A C 1
ATOM 1570 O O . LEU A 1 218 ? -13.430 12.167 7.159 1.00 95.38 218 LEU A O 1
ATOM 1574 N N . PRO A 1 219 ? -13.738 11.558 9.303 1.00 94.50 219 PRO A N 1
ATOM 1575 C CA . PRO A 1 219 ? -12.562 12.280 9.765 1.00 94.50 219 PRO A CA 1
ATOM 1576 C C . PRO A 1 219 ? -11.293 11.656 9.176 1.00 94.50 219 PRO A C 1
ATOM 1578 O O . PRO A 1 219 ? -11.240 10.453 8.906 1.00 94.50 219 PRO A O 1
ATOM 1581 N N . ALA A 1 220 ? -10.261 12.477 8.974 1.00 92.38 220 ALA A N 1
ATOM 1582 C CA . ALA A 1 220 ? -9.031 12.038 8.316 1.00 92.38 220 ALA A CA 1
ATOM 1583 C C . ALA A 1 220 ? -8.333 10.901 9.087 1.00 92.38 220 ALA A C 1
ATOM 1585 O O . ALA A 1 220 ? -7.897 9.907 8.506 1.00 92.38 220 ALA A O 1
ATOM 1586 N N . TRP A 1 221 ? -8.277 11.019 10.415 1.00 92.38 221 TRP A N 1
ATOM 1587 C CA . TRP A 1 221 ? -7.643 10.039 11.290 1.00 92.38 221 TRP A CA 1
ATOM 1588 C C . TRP A 1 221 ? -8.233 10.087 12.705 1.00 92.38 221 TRP A C 1
ATOM 1590 O O . TRP A 1 221 ? -8.862 11.069 13.098 1.00 92.38 221 TRP A O 1
ATOM 1600 N N . ILE A 1 222 ? -7.998 9.025 13.479 1.00 92.38 222 ILE A N 1
ATOM 1601 C CA . ILE A 1 222 ? -8.291 8.952 14.916 1.00 92.38 222 ILE A CA 1
ATOM 1602 C C . ILE A 1 222 ? -6.980 8.603 15.645 1.00 92.38 222 ILE A C 1
ATOM 1604 O O . ILE A 1 222 ? -6.296 7.659 15.239 1.00 92.38 222 ILE A O 1
ATOM 1608 N N . PRO A 1 223 ? -6.606 9.310 16.730 1.00 91.75 223 PRO A N 1
ATOM 1609 C CA . PRO A 1 223 ? -5.401 9.032 17.514 1.00 91.75 223 PRO A CA 1
ATOM 1610 C C . PRO A 1 223 ? -5.546 7.784 18.399 1.00 91.75 223 PRO A C 1
ATOM 1612 O O . PRO A 1 223 ? -5.417 7.873 19.620 1.00 91.75 223 PRO A O 1
ATOM 1615 N N . PHE A 1 224 ? -5.773 6.605 17.807 1.00 90.94 224 PHE A N 1
ATOM 1616 C CA . PHE A 1 224 ? -5.948 5.352 18.558 1.00 90.94 224 PHE A CA 1
ATOM 1617 C C . PHE A 1 224 ? -4.807 5.112 19.555 1.00 90.94 224 PHE A C 1
ATOM 1619 O O . PHE A 1 224 ? -5.028 4.630 20.664 1.00 90.94 224 PHE A O 1
ATOM 1626 N N . TRP A 1 225 ? -3.583 5.506 19.188 1.00 86.44 225 TRP A N 1
ATOM 1627 C CA . TRP A 1 225 ? -2.388 5.317 20.001 1.00 86.44 225 TRP A CA 1
ATOM 1628 C C . TRP A 1 225 ? -2.480 5.929 21.404 1.00 86.44 225 TRP A C 1
ATOM 1630 O O . TRP A 1 225 ? -1.899 5.363 22.325 1.00 86.44 225 TRP A O 1
ATOM 1640 N N . LYS A 1 226 ? -3.250 7.006 21.613 1.00 90.38 226 LYS A N 1
ATOM 1641 C CA . LYS A 1 226 ? -3.393 7.647 22.935 1.00 90.38 226 LYS A CA 1
ATOM 1642 C C . LYS A 1 226 ? -3.980 6.703 23.990 1.00 90.38 226 LYS A C 1
ATOM 1644 O O . LYS A 1 226 ? -3.608 6.758 25.157 1.00 90.38 226 LYS A O 1
ATOM 1649 N N . ALA A 1 227 ? -4.869 5.799 23.583 1.00 90.75 227 ALA A N 1
ATOM 1650 C CA . ALA A 1 227 ? -5.435 4.785 24.472 1.00 90.75 227 ALA A CA 1
ATOM 1651 C C . ALA A 1 227 ? -4.581 3.508 24.561 1.00 90.75 227 ALA A C 1
ATOM 1653 O O . ALA A 1 227 ? -4.764 2.684 25.466 1.00 90.75 227 ALA A O 1
ATOM 1654 N N . LEU A 1 228 ? -3.664 3.327 23.609 1.00 91.56 228 LEU A N 1
ATOM 1655 C CA . LEU A 1 228 ? -2.851 2.125 23.433 1.00 91.56 228 LEU A CA 1
ATOM 1656 C C . LEU A 1 228 ? -1.443 2.275 24.032 1.00 91.56 228 LEU A C 1
ATOM 1658 O O . LEU A 1 228 ? -0.846 1.276 24.436 1.00 91.56 228 LEU A O 1
ATOM 1662 N N . ALA A 1 229 ? -0.944 3.502 24.153 1.00 91.75 229 ALA A N 1
ATOM 1663 C CA . ALA A 1 229 ? 0.338 3.862 24.744 1.00 91.75 229 ALA A CA 1
ATOM 1664 C C . ALA A 1 229 ? 0.155 4.760 25.978 1.00 91.75 229 ALA A C 1
ATOM 1666 O O . ALA A 1 229 ? -0.940 5.249 26.274 1.00 91.75 229 ALA A O 1
ATOM 1667 N N . LYS A 1 230 ? 1.221 4.898 26.759 1.00 90.31 230 LYS A N 1
ATOM 1668 C CA . LYS A 1 230 ? 1.362 5.930 27.786 1.00 90.31 230 LYS A CA 1
ATOM 1669 C C . LYS A 1 230 ? 1.984 7.188 27.171 1.00 90.31 230 LYS A C 1
ATOM 1671 O O . LYS A 1 230 ? 2.456 7.159 26.035 1.00 90.31 230 LYS A O 1
ATOM 1676 N N . ASP A 1 231 ? 2.032 8.261 27.951 1.00 87.75 231 ASP A N 1
ATOM 1677 C CA . ASP A 1 231 ? 2.568 9.555 27.512 1.00 87.75 231 ASP A CA 1
ATOM 1678 C C . ASP A 1 231 ? 4.077 9.509 27.215 1.00 87.75 231 ASP A C 1
ATOM 1680 O O . ASP A 1 231 ? 4.570 10.267 26.386 1.00 87.75 231 ASP A O 1
ATOM 1684 N N . ASP A 1 232 ? 4.800 8.560 27.818 1.00 86.88 232 ASP A N 1
ATOM 1685 C CA . ASP A 1 232 ? 6.217 8.274 27.547 1.00 86.88 232 ASP A CA 1
ATOM 1686 C C . ASP A 1 232 ? 6.448 7.440 26.265 1.00 86.88 232 ASP A C 1
ATOM 1688 O O . ASP A 1 232 ? 7.574 7.048 25.964 1.00 86.88 232 ASP A O 1
ATOM 1692 N N . GLY A 1 233 ? 5.385 7.131 25.512 1.00 84.31 233 GLY A N 1
ATOM 1693 C CA . GLY A 1 233 ? 5.429 6.301 24.306 1.00 84.31 233 GLY A CA 1
ATOM 1694 C C . GLY A 1 233 ? 5.473 4.793 24.575 1.00 84.31 233 GLY A C 1
ATOM 1695 O O . GLY A 1 233 ? 5.432 4.001 23.630 1.00 84.31 233 GLY A O 1
ATOM 1696 N N . THR A 1 234 ? 5.514 4.356 25.838 1.00 89.69 234 THR A N 1
ATOM 1697 C CA . THR A 1 234 ? 5.499 2.927 26.165 1.00 89.69 234 THR A CA 1
ATOM 1698 C C . THR A 1 234 ? 4.128 2.319 25.888 1.00 89.69 234 THR A C 1
ATOM 1700 O O . THR A 1 234 ? 3.080 2.839 26.281 1.00 89.69 234 THR A O 1
ATOM 1703 N N . LEU A 1 235 ? 4.115 1.170 25.211 1.00 91.81 235 LEU A N 1
ATOM 1704 C CA . LEU A 1 235 ? 2.880 0.453 24.912 1.00 91.81 235 LEU A CA 1
ATOM 1705 C C . LEU A 1 235 ? 2.238 -0.083 26.195 1.00 91.81 235 LEU A C 1
ATOM 1707 O O . LEU A 1 235 ? 2.889 -0.692 27.049 1.00 91.81 235 LEU A O 1
ATOM 1711 N N . ARG A 1 236 ? 0.923 0.096 26.336 1.00 93.69 236 ARG A N 1
ATOM 1712 C CA . ARG A 1 236 ? 0.200 -0.396 27.508 1.00 93.69 236 ARG A CA 1
ATOM 1713 C C . ARG A 1 236 ? 0.124 -1.920 27.461 1.00 93.69 236 ARG A C 1
ATOM 1715 O O . ARG A 1 236 ? -0.525 -2.505 26.597 1.00 93.69 236 ARG A O 1
ATOM 1722 N N . ARG A 1 237 ? 0.684 -2.559 28.489 1.00 94.25 237 ARG A N 1
ATOM 1723 C CA . ARG A 1 237 ? 0.680 -4.018 28.720 1.00 94.25 237 ARG A CA 1
ATOM 1724 C C . ARG A 1 237 ? -0.705 -4.682 28.661 1.00 94.25 237 ARG A C 1
ATOM 1726 O O . ARG A 1 237 ? -0.793 -5.880 28.419 1.00 94.25 237 ARG A O 1
ATOM 1733 N N . ARG A 1 238 ? -1.786 -3.927 28.896 1.00 95.31 238 ARG A N 1
ATOM 1734 C CA . ARG A 1 238 ? -3.165 -4.427 28.752 1.00 95.31 238 ARG A CA 1
ATOM 1735 C C . ARG A 1 238 ? -3.545 -4.725 27.299 1.00 95.31 238 ARG A C 1
ATOM 1737 O O . ARG A 1 238 ? -4.442 -5.529 27.094 1.00 95.31 238 ARG A O 1
ATOM 1744 N N . TRP A 1 239 ? -2.903 -4.058 26.339 1.00 95.56 239 TRP A N 1
ATOM 1745 C CA . TRP A 1 239 ? -3.181 -4.154 24.906 1.00 95.56 239 TRP A CA 1
ATOM 1746 C C . TRP A 1 239 ? -2.128 -4.964 24.160 1.00 95.56 239 TRP A C 1
ATOM 1748 O O . TRP A 1 239 ? -2.476 -5.607 23.174 1.00 95.56 239 TRP A O 1
ATOM 1758 N N . PHE A 1 240 ? -0.882 -4.986 24.649 1.00 96.06 240 PHE A N 1
ATOM 1759 C CA . PHE A 1 240 ? 0.220 -5.663 23.968 1.00 96.06 240 PHE A CA 1
ATOM 1760 C C . PHE A 1 240 ? 1.085 -6.536 24.884 1.00 96.06 240 PHE A C 1
ATOM 1762 O O . PHE A 1 240 ? 1.314 -6.213 26.057 1.00 96.06 240 PHE A O 1
ATOM 1769 N N . ARG A 1 241 ? 1.606 -7.623 24.309 1.00 95.56 241 ARG A N 1
ATOM 1770 C CA . ARG A 1 241 ? 2.571 -8.563 24.897 1.00 95.56 241 ARG A CA 1
ATOM 1771 C C . ARG A 1 241 ? 3.706 -8.849 23.919 1.00 95.56 241 ARG A C 1
ATOM 1773 O O . ARG A 1 241 ? 3.555 -8.640 22.722 1.00 95.56 241 ARG A O 1
ATOM 1780 N N . THR A 1 242 ? 4.837 -9.311 24.438 1.00 94.56 242 THR A N 1
ATOM 1781 C CA . THR A 1 242 ? 5.988 -9.747 23.631 1.00 94.56 242 THR A CA 1
ATOM 1782 C C . THR A 1 242 ? 5.775 -11.127 23.013 1.00 94.56 242 THR A C 1
ATOM 1784 O O . THR A 1 242 ? 6.301 -11.399 21.937 1.00 94.56 242 THR A O 1
ATOM 1787 N N . ASP A 1 243 ? 4.914 -11.939 23.632 1.00 93.94 243 ASP A N 1
ATOM 1788 C CA . ASP A 1 243 ? 4.639 -13.318 23.230 1.00 93.94 243 ASP A CA 1
ATOM 1789 C C . ASP A 1 243 ? 3.163 -13.526 22.881 1.00 93.94 243 ASP A C 1
ATOM 1791 O O . ASP A 1 243 ? 2.268 -12.854 23.415 1.00 93.94 243 ASP A O 1
ATOM 1795 N N . SER A 1 244 ? 2.921 -14.477 21.979 1.00 94.62 244 SER A N 1
ATOM 1796 C CA . SER A 1 244 ? 1.577 -14.867 21.563 1.00 94.62 244 SER A CA 1
ATOM 1797 C C . SER A 1 244 ? 0.869 -15.647 22.667 1.00 94.62 244 SER A C 1
ATOM 1799 O O . SER A 1 244 ? 1.482 -16.400 23.420 1.00 94.62 244 SER A O 1
ATOM 1801 N N . SER A 1 245 ? -0.446 -15.488 22.761 1.00 95.94 245 SER A N 1
ATOM 1802 C CA . SER A 1 245 ? -1.297 -16.305 23.631 1.00 95.94 245 SER A CA 1
ATOM 1803 C C . SER A 1 245 ? -2.741 -16.257 23.143 1.00 95.94 245 SER A C 1
ATOM 1805 O O . SER A 1 245 ? -3.088 -15.400 22.333 1.00 95.94 245 SER A O 1
ATOM 1807 N N . ALA A 1 246 ? -3.621 -17.090 23.707 1.00 95.88 246 ALA A N 1
ATOM 1808 C CA . ALA A 1 246 ? -5.054 -17.036 23.404 1.00 95.88 246 ALA A CA 1
ATOM 1809 C C . ALA A 1 246 ? -5.652 -15.625 23.593 1.00 95.88 246 ALA A C 1
ATOM 1811 O O . ALA A 1 246 ? -6.490 -15.193 22.813 1.00 95.88 246 ALA A O 1
ATOM 1812 N N . ARG A 1 247 ? -5.177 -14.862 24.591 1.00 96.38 247 ARG A N 1
ATOM 1813 C CA . ARG A 1 247 ? -5.624 -13.476 24.828 1.00 96.38 247 ARG A CA 1
ATOM 1814 C C . ARG A 1 247 ? -4.949 -12.451 23.912 1.00 96.38 247 ARG A C 1
ATOM 1816 O O . ARG A 1 247 ? -5.515 -11.375 23.713 1.00 96.38 247 ARG A O 1
ATOM 1823 N N . PHE A 1 248 ? -3.765 -12.760 23.383 1.00 96.62 248 PHE A N 1
ATOM 1824 C CA . PHE A 1 248 ? -2.964 -11.886 22.519 1.00 96.62 248 PHE A CA 1
ATOM 1825 C C . PHE A 1 248 ? -2.550 -12.610 21.222 1.00 96.62 248 PHE A C 1
ATOM 1827 O O . PHE A 1 248 ? -1.365 -12.880 21.027 1.00 96.62 248 PHE A O 1
ATOM 1834 N N . PRO A 1 249 ? -3.504 -12.969 20.341 1.00 95.12 249 PRO A N 1
ATOM 1835 C CA . PRO A 1 249 ? -3.216 -13.768 19.152 1.00 95.12 249 PRO A CA 1
ATOM 1836 C C . PRO A 1 249 ? -2.795 -12.927 17.936 1.00 95.12 249 PRO A C 1
ATOM 1838 O O . PRO A 1 249 ? -2.410 -13.485 16.913 1.00 95.12 249 PRO A O 1
ATOM 1841 N N . LEU A 1 250 ? -2.901 -11.593 17.999 1.00 92.12 250 LEU A N 1
ATOM 1842 C CA . LEU A 1 250 ? -2.756 -10.728 16.825 1.00 92.12 250 LEU A CA 1
ATOM 1843 C C . LEU A 1 250 ? -1.298 -10.282 16.645 1.00 92.12 250 LEU A C 1
ATOM 1845 O O . LEU A 1 250 ? -0.814 -9.526 17.483 1.00 92.12 250 LEU A O 1
ATOM 1849 N N . PRO A 1 251 ? -0.587 -10.668 15.574 1.00 91.00 251 PRO A N 1
ATOM 1850 C CA . PRO A 1 251 ? 0.753 -10.148 15.323 1.00 91.00 251 PRO A CA 1
ATOM 1851 C C . PRO A 1 251 ? 0.671 -8.670 14.913 1.00 91.00 251 PRO A C 1
ATOM 1853 O O . PRO A 1 251 ? 0.032 -8.327 13.920 1.00 91.00 251 PRO A O 1
ATOM 1856 N N . VAL A 1 252 ? 1.313 -7.786 15.681 1.00 88.06 252 VAL A N 1
ATOM 1857 C CA . VAL A 1 252 ? 1.331 -6.329 15.429 1.00 88.06 252 VAL A CA 1
ATOM 1858 C C . VAL A 1 252 ? 2.672 -5.898 14.845 1.00 88.06 252 VAL A C 1
ATOM 1860 O O . VAL A 1 252 ? 2.736 -5.111 13.906 1.00 88.06 252 VAL A O 1
ATOM 1863 N N . ALA A 1 253 ? 3.759 -6.424 15.402 1.00 86.00 253 ALA A N 1
ATOM 1864 C CA . ALA A 1 253 ? 5.112 -6.248 14.898 1.00 86.00 253 ALA A CA 1
ATOM 1865 C C . ALA A 1 253 ? 5.954 -7.472 15.276 1.00 86.00 253 ALA A C 1
ATOM 1867 O O . ALA A 1 253 ? 5.505 -8.349 16.016 1.00 86.00 253 ALA A O 1
ATOM 1868 N N . ARG A 1 254 ? 7.194 -7.542 14.783 1.00 83.81 254 ARG A N 1
ATOM 1869 C CA . ARG A 1 254 ? 8.125 -8.606 15.175 1.00 83.81 254 ARG A CA 1
ATOM 1870 C C . ARG A 1 254 ? 8.307 -8.594 16.699 1.00 83.81 254 ARG A C 1
ATOM 1872 O O . ARG A 1 254 ? 8.771 -7.595 17.239 1.00 83.81 254 ARG A O 1
ATOM 1879 N N . GLY A 1 255 ? 7.935 -9.692 17.360 1.00 90.75 255 GLY A N 1
ATOM 1880 C CA . GLY A 1 255 ? 7.985 -9.812 18.823 1.00 90.75 255 GLY A CA 1
ATOM 1881 C C . GLY A 1 255 ? 6.951 -8.958 19.565 1.00 90.75 255 GLY A C 1
ATOM 1882 O O . GLY A 1 255 ? 7.187 -8.581 20.708 1.00 90.75 255 GLY A O 1
ATOM 1883 N N . LEU A 1 256 ? 5.837 -8.591 18.919 1.00 93.94 256 LEU A N 1
ATOM 1884 C CA . LEU A 1 256 ? 4.770 -7.803 19.532 1.00 93.94 256 LEU A CA 1
ATOM 1885 C C . LEU A 1 256 ? 3.392 -8.323 19.114 1.00 93.94 256 LEU A C 1
ATOM 1887 O O . LEU A 1 256 ? 3.041 -8.319 17.932 1.00 93.94 256 LEU A O 1
ATOM 1891 N N . TRP A 1 257 ? 2.593 -8.683 20.112 1.00 95.38 257 TRP A N 1
ATOM 1892 C CA . TRP A 1 257 ? 1.279 -9.290 19.960 1.00 95.38 257 TRP A CA 1
ATOM 1893 C C . TRP A 1 257 ? 0.197 -8.441 20.621 1.00 95.38 257 TRP A C 1
ATOM 1895 O O . TRP A 1 257 ? 0.323 -8.035 21.777 1.00 95.38 257 TRP A O 1
ATOM 1905 N N . GLY A 1 258 ? -0.866 -8.157 19.876 1.00 94.69 258 GLY A N 1
ATOM 1906 C CA . GLY A 1 258 ? -2.025 -7.381 20.294 1.00 94.69 258 GLY A CA 1
ATOM 1907 C C . GLY A 1 258 ? -3.137 -8.253 20.871 1.00 94.69 258 GLY A C 1
ATOM 1908 O O . GLY A 1 258 ? -3.309 -9.414 20.492 1.00 94.69 258 GLY A O 1
ATOM 1909 N N . ARG A 1 259 ? -3.907 -7.672 21.794 1.00 96.69 259 ARG A N 1
ATOM 1910 C CA . ARG A 1 259 ? -5.061 -8.315 22.432 1.00 96.69 259 ARG A CA 1
ATOM 1911 C C . ARG A 1 259 ? -6.137 -8.664 21.398 1.00 96.69 259 ARG A C 1
ATOM 1913 O O . ARG A 1 259 ? -6.376 -7.887 20.479 1.00 96.69 259 ARG A O 1
ATOM 1920 N N . GLN A 1 260 ? -6.812 -9.799 21.572 1.00 94.50 260 GLN A N 1
ATOM 1921 C CA . GLN A 1 260 ? -7.797 -10.328 20.610 1.00 94.50 260 GLN A CA 1
ATOM 1922 C C . GLN A 1 260 ? -8.950 -9.367 20.256 1.00 94.50 260 GLN A C 1
ATOM 1924 O O . GLN A 1 260 ? -9.502 -9.435 19.165 1.00 94.50 260 GLN A O 1
ATOM 1929 N N . ASP A 1 261 ? -9.308 -8.459 21.162 1.00 94.00 261 ASP A N 1
ATOM 1930 C CA . ASP A 1 261 ? -10.402 -7.490 21.025 1.00 94.00 261 ASP A CA 1
ATOM 1931 C C . ASP A 1 261 ? -9.929 -6.100 20.552 1.00 94.00 261 ASP A C 1
ATOM 1933 O O . ASP A 1 261 ? -10.738 -5.179 20.439 1.00 94.00 261 ASP A O 1
ATOM 1937 N N . LEU A 1 262 ? -8.636 -5.930 20.250 1.00 94.12 262 LEU A N 1
ATOM 1938 C CA . LEU A 1 262 ? -8.091 -4.679 19.717 1.00 94.12 262 LEU A CA 1
ATOM 1939 C C . LEU A 1 262 ? -8.826 -4.207 18.443 1.00 94.12 262 LEU A C 1
ATOM 1941 O O . LEU A 1 262 ? -9.137 -3.017 18.371 1.00 94.12 262 LEU A O 1
ATOM 1945 N N . PRO A 1 263 ? -9.176 -5.075 17.468 1.00 92.75 263 PRO A N 1
ATOM 1946 C CA . PRO A 1 263 ? -9.972 -4.658 16.316 1.00 92.75 263 PRO A CA 1
ATOM 1947 C C . PRO A 1 263 ? -11.345 -4.123 16.723 1.00 92.75 263 PRO A C 1
ATOM 1949 O O . PRO A 1 263 ? -11.744 -3.069 16.247 1.00 92.75 263 PRO A O 1
ATOM 1952 N N . ALA A 1 264 ? -12.035 -4.786 17.659 1.00 93.19 264 ALA A N 1
ATOM 1953 C CA . ALA A 1 264 ? -13.341 -4.339 18.139 1.00 93.19 264 ALA A CA 1
ATOM 1954 C C . ALA A 1 264 ? -13.263 -2.956 18.809 1.00 93.19 264 ALA A C 1
ATOM 1956 O O . ALA A 1 264 ? -14.132 -2.119 18.577 1.00 93.19 264 ALA A O 1
ATOM 1957 N N . TYR A 1 265 ? -12.193 -2.684 19.567 1.00 94.81 265 TYR A N 1
ATOM 1958 C CA . TYR A 1 265 ? -11.927 -1.353 20.118 1.00 94.81 265 TYR A CA 1
ATOM 1959 C C . TYR A 1 265 ? -11.764 -0.294 19.016 1.00 94.81 265 TYR A C 1
ATOM 1961 O O . TYR A 1 265 ? -12.426 0.741 19.056 1.00 94.81 265 TYR A O 1
ATOM 1969 N N . ILE A 1 266 ? -10.936 -0.566 18.001 1.00 95.00 266 ILE A N 1
ATOM 1970 C CA . ILE A 1 266 ? -10.730 0.345 16.862 1.00 95.00 266 ILE A CA 1
ATOM 1971 C C . ILE A 1 266 ? -12.048 0.582 16.107 1.00 95.00 266 ILE A C 1
ATOM 1973 O O . ILE A 1 266 ? -12.378 1.719 15.778 1.00 95.00 266 ILE A O 1
ATOM 1977 N N . TYR A 1 267 ? -12.828 -0.473 15.867 1.00 95.25 267 TYR A N 1
ATOM 1978 C CA . TYR A 1 267 ? -14.108 -0.395 15.161 1.00 95.25 267 TYR A CA 1
ATOM 1979 C C . TYR A 1 267 ? -15.149 0.413 15.933 1.00 95.25 267 TYR A C 1
ATOM 1981 O O . TYR A 1 267 ? -15.861 1.209 15.322 1.00 95.25 267 TYR A O 1
ATOM 1989 N N . GLY A 1 268 ? -15.197 0.261 17.259 1.00 95.69 268 GLY A N 1
ATOM 1990 C CA . GLY A 1 268 ? -16.044 1.078 18.128 1.00 95.69 268 GLY A CA 1
ATOM 1991 C C . GLY A 1 268 ? -15.714 2.563 17.997 1.00 95.69 268 GLY A C 1
ATOM 1992 O O . GLY A 1 268 ? -16.592 3.364 17.698 1.00 95.69 268 GLY A O 1
ATOM 1993 N N . GLN A 1 269 ? -14.429 2.918 18.083 1.00 96.50 269 GLN A N 1
ATOM 1994 C CA . GLN A 1 269 ? -13.974 4.305 17.927 1.00 96.50 269 GLN A CA 1
ATOM 1995 C C . GLN A 1 269 ? -14.300 4.890 16.539 1.00 96.50 269 GLN A C 1
ATOM 1997 O O . GLN A 1 269 ? -14.685 6.051 16.436 1.00 96.50 269 GLN A O 1
ATOM 2002 N N . ILE A 1 270 ? -14.197 4.096 15.466 1.00 96.56 270 ILE A N 1
ATOM 2003 C CA . ILE A 1 270 ? -14.610 4.521 14.114 1.00 96.56 270 ILE A CA 1
ATOM 2004 C C . ILE A 1 270 ? -16.127 4.749 14.042 1.00 96.56 270 ILE A C 1
ATOM 2006 O O . ILE A 1 270 ? -16.579 5.697 13.396 1.00 96.56 270 ILE A O 1
ATOM 2010 N N . GLY A 1 271 ? -16.911 3.878 14.679 1.00 96.81 271 GLY A N 1
ATOM 2011 C CA . GLY A 1 271 ? -18.366 3.990 14.727 1.00 96.81 271 GLY A CA 1
ATOM 2012 C C . GLY A 1 271 ? -18.850 5.216 15.504 1.00 96.81 271 GLY A C 1
ATOM 2013 O O . GLY A 1 271 ? -19.809 5.852 15.078 1.00 96.81 271 GLY A O 1
ATOM 2014 N N . GLU A 1 272 ? -18.169 5.555 16.599 1.00 96.25 272 GLU A N 1
ATOM 2015 C CA . GLU A 1 272 ? -18.486 6.690 17.477 1.00 96.25 272 GLU A CA 1
ATOM 2016 C C . GLU A 1 272 ? -18.007 8.039 16.929 1.00 96.25 272 GLU A C 1
ATOM 2018 O O . GLU A 1 272 ? -18.595 9.072 17.244 1.00 96.25 272 GLU A O 1
ATOM 2023 N N . ALA A 1 273 ? -16.949 8.053 16.111 1.00 95.69 273 ALA A N 1
ATOM 2024 C CA . ALA A 1 273 ? -16.377 9.293 15.601 1.00 95.69 273 ALA A CA 1
ATOM 2025 C C . ALA A 1 273 ? -17.431 10.132 14.851 1.00 95.69 273 ALA A C 1
ATOM 2027 O O . ALA A 1 273 ? -18.161 9.589 14.015 1.00 95.69 273 ALA A O 1
ATOM 2028 N N . PRO A 1 274 ? -17.523 11.452 15.082 1.00 95.38 274 PRO A N 1
ATOM 2029 C CA . PRO A 1 274 ? -18.442 12.303 14.336 1.00 95.38 274 PRO A CA 1
ATOM 2030 C C . PRO A 1 274 ? -18.075 12.329 12.847 1.00 95.38 274 PRO A C 1
ATOM 2032 O O . PRO A 1 274 ? -16.931 12.082 12.463 1.00 95.38 274 PRO A O 1
ATOM 2035 N N . LEU A 1 275 ? -19.066 12.592 11.996 1.00 95.75 275 LEU A N 1
ATOM 2036 C CA . LEU A 1 275 ? -18.804 12.954 10.605 1.00 95.75 275 LEU A CA 1
ATOM 2037 C C . LEU A 1 275 ? -18.400 14.425 10.536 1.00 95.75 275 LEU A C 1
ATOM 2039 O O . LEU A 1 275 ? -18.849 15.232 11.348 1.00 95.75 275 LEU A O 1
ATOM 2043 N N . ASN A 1 276 ? -17.572 14.766 9.557 1.00 92.81 276 ASN A N 1
ATOM 2044 C CA . ASN A 1 276 ? -17.290 16.151 9.223 1.00 92.81 276 ASN A CA 1
ATOM 2045 C C . ASN A 1 276 ? -18.577 16.824 8.734 1.00 92.81 276 ASN A C 1
ATOM 2047 O O . ASN A 1 276 ? -19.376 16.217 8.022 1.00 92.81 276 ASN A O 1
ATOM 2051 N N . GLU A 1 277 ? -18.737 18.099 9.075 1.00 82.06 277 GLU A N 1
ATOM 2052 C CA . GLU A 1 277 ? -19.949 18.874 8.782 1.00 82.06 277 GLU A CA 1
ATOM 2053 C C . GLU A 1 277 ? -20.210 19.059 7.281 1.00 82.06 277 GLU A C 1
ATOM 2055 O O . GLU A 1 277 ? -21.352 19.250 6.869 1.00 82.06 277 GLU A O 1
ATOM 2060 N N . LYS A 1 278 ? -19.160 19.005 6.450 1.00 78.75 278 LYS A N 1
ATOM 2061 C CA . LYS A 1 278 ? -19.252 19.204 5.000 1.00 78.75 278 LYS A CA 1
ATOM 2062 C C . LYS A 1 278 ? -18.764 17.965 4.245 1.00 78.75 278 LYS A C 1
ATOM 2064 O O . LYS A 1 278 ? -17.679 17.467 4.563 1.00 78.75 278 LYS A O 1
ATOM 2069 N N . PRO A 1 279 ? -19.486 17.512 3.202 1.00 68.69 279 PRO A N 1
ATOM 2070 C CA . PRO A 1 279 ? -19.056 16.432 2.318 1.00 68.69 279 PRO A CA 1
ATOM 2071 C C . PRO A 1 279 ? -18.022 16.954 1.308 1.00 68.69 279 PRO A C 1
ATOM 2073 O O . PRO A 1 279 ? -18.239 16.974 0.101 1.00 68.69 279 PRO A O 1
ATOM 2076 N N . VAL A 1 280 ? -16.899 17.451 1.821 1.00 85.12 280 VAL A N 1
ATOM 2077 C CA . VAL A 1 280 ? -15.716 17.783 1.022 1.00 85.12 280 VAL A CA 1
ATOM 2078 C C . VAL A 1 280 ? -14.774 16.587 0.997 1.00 85.12 280 VAL A C 1
ATOM 2080 O O . VAL A 1 280 ? -14.845 15.708 1.859 1.00 85.12 280 VAL A O 1
ATOM 2083 N N . TYR A 1 281 ? -13.881 16.553 0.009 1.00 92.19 281 TYR A N 1
ATOM 2084 C CA . TYR A 1 281 ? -12.843 15.532 -0.055 1.00 92.19 281 TYR A CA 1
ATOM 2085 C C . TYR A 1 281 ? -11.961 15.600 1.199 1.00 92.19 281 TYR A C 1
ATOM 2087 O O . TYR A 1 281 ? -11.262 16.589 1.427 1.00 92.19 281 TYR A O 1
ATOM 2095 N N . VAL A 1 282 ? -11.989 14.539 2.004 1.00 93.00 282 VAL A N 1
ATOM 2096 C CA . VAL A 1 282 ? -11.138 14.365 3.184 1.00 93.00 282 VAL A CA 1
ATOM 2097 C C . VAL A 1 282 ? -10.507 12.988 3.117 1.00 93.00 282 VAL A C 1
ATOM 2099 O O . VAL A 1 282 ? -11.166 11.970 3.337 1.00 93.00 282 VAL A O 1
ATOM 2102 N N . TYR A 1 283 ? -9.202 12.966 2.842 1.00 92.56 283 TYR A N 1
ATOM 2103 C CA . TYR A 1 283 ? -8.419 11.738 2.840 1.00 92.56 283 TYR A CA 1
ATOM 2104 C C . TYR A 1 283 ? -8.489 11.076 4.224 1.00 92.56 283 TYR A C 1
ATOM 2106 O O . TYR A 1 283 ? -7.979 11.609 5.208 1.00 92.56 283 TYR A O 1
ATOM 2114 N N . SER A 1 284 ? -9.171 9.933 4.288 1.00 93.88 284 SER A N 1
ATOM 2115 C CA . SER A 1 284 ? -9.516 9.236 5.526 1.00 93.88 284 SER A CA 1
ATOM 2116 C C . SER A 1 284 ? -9.027 7.798 5.501 1.00 93.88 284 SER A C 1
ATOM 2118 O O . SER A 1 284 ? -9.392 7.011 4.627 1.00 93.88 284 SER A O 1
ATOM 2120 N N . ASP A 1 285 ? -8.248 7.434 6.513 1.00 91.25 285 ASP A N 1
ATOM 2121 C CA . ASP A 1 285 ? -7.704 6.083 6.651 1.00 91.25 285 ASP A CA 1
ATOM 2122 C C . ASP A 1 285 ? -8.687 5.104 7.314 1.00 91.25 285 ASP A C 1
ATOM 2124 O O . ASP A 1 285 ? -8.446 3.897 7.338 1.00 91.25 285 ASP A O 1
ATOM 2128 N N . LEU A 1 286 ? -9.802 5.599 7.859 1.00 94.12 286 LEU A N 1
ATOM 2129 C CA . LEU A 1 286 ? -10.638 4.851 8.804 1.00 94.12 286 LEU A CA 1
ATOM 2130 C C . LEU A 1 286 ? -11.301 3.618 8.189 1.00 94.12 286 LEU A C 1
ATOM 2132 O O . LEU A 1 286 ? -11.344 2.559 8.813 1.00 94.12 286 LEU A O 1
ATOM 2136 N N . SER A 1 287 ? -11.789 3.725 6.956 1.00 93.62 287 SER A N 1
ATOM 2137 C CA . SER A 1 287 ? -12.459 2.611 6.280 1.00 93.62 287 SER A CA 1
ATOM 2138 C C . SER A 1 287 ? -11.511 1.445 5.986 1.00 93.62 287 SER A C 1
ATOM 2140 O O . SER A 1 287 ? -11.927 0.287 6.022 1.00 93.62 287 SER A O 1
ATOM 2142 N N . PHE A 1 288 ? -10.216 1.717 5.799 1.00 94.00 288 PHE A N 1
ATOM 2143 C CA . PHE A 1 288 ? -9.214 0.694 5.498 1.00 94.00 288 PHE A CA 1
ATOM 2144 C C . PHE A 1 288 ? -8.943 -0.257 6.669 1.00 94.00 288 PHE A C 1
ATOM 2146 O O . PHE A 1 288 ? -8.527 -1.392 6.440 1.00 94.00 288 PHE A O 1
ATOM 2153 N N . TYR A 1 289 ? -9.258 0.142 7.905 1.00 93.06 289 TYR A N 1
ATOM 2154 C CA . TYR A 1 289 ? -9.226 -0.761 9.061 1.00 93.06 289 TYR A CA 1
ATOM 2155 C C . TYR A 1 289 ? -10.325 -1.835 9.007 1.00 93.06 289 TYR A C 1
ATOM 2157 O O . TYR A 1 289 ? -10.195 -2.885 9.641 1.00 93.06 289 TYR A O 1
ATOM 2165 N N . LEU A 1 290 ? -11.405 -1.592 8.256 1.00 94.19 290 LEU A N 1
ATOM 2166 C CA . LEU A 1 290 ? -12.585 -2.457 8.202 1.00 94.19 290 LEU A CA 1
ATOM 2167 C C . LEU A 1 290 ? -12.469 -3.547 7.123 1.00 94.19 290 LEU A C 1
ATOM 2169 O O . LEU A 1 290 ? -13.062 -4.618 7.245 1.00 94.19 290 LEU A O 1
ATOM 2173 N N . TYR A 1 291 ? -11.698 -3.306 6.060 1.00 93.62 291 TYR A N 1
ATOM 2174 C CA . TYR A 1 291 ? -11.640 -4.205 4.902 1.00 93.62 291 TYR A CA 1
ATOM 2175 C C . TYR A 1 291 ? -11.083 -5.606 5.181 1.00 93.62 291 TYR A C 1
ATOM 2177 O O . TYR A 1 291 ? -11.638 -6.549 4.618 1.00 93.62 291 TYR A O 1
ATOM 2185 N N . PRO A 1 292 ? -10.083 -5.813 6.062 1.00 90.25 292 PRO A N 1
ATOM 2186 C CA . PRO A 1 292 ? -9.663 -7.167 6.428 1.00 90.25 292 PRO A CA 1
ATOM 2187 C C . PRO A 1 292 ? -10.818 -8.019 6.976 1.00 90.25 292 PRO A C 1
ATOM 2189 O O . PRO A 1 292 ? -10.961 -9.185 6.610 1.00 90.25 292 PRO A O 1
ATOM 2192 N N . GLU A 1 293 ? -11.687 -7.421 7.797 1.00 89.00 293 GLU A N 1
ATOM 2193 C CA . GLU A 1 293 ? -12.870 -8.088 8.345 1.00 89.00 293 GLU A CA 1
ATOM 2194 C C . GLU A 1 293 ? -13.923 -8.358 7.263 1.00 89.00 293 GLU A C 1
ATOM 2196 O O . GLU A 1 293 ? -14.519 -9.436 7.236 1.00 89.00 293 GLU A O 1
ATOM 2201 N N . LEU A 1 294 ? -14.127 -7.415 6.337 1.00 92.31 294 LEU A N 1
ATOM 2202 C CA . LEU A 1 294 ? -15.020 -7.611 5.192 1.00 92.31 294 LEU A CA 1
ATOM 2203 C C . LEU A 1 294 ? -14.569 -8.791 4.325 1.00 92.31 294 LEU A C 1
ATOM 2205 O O . LEU A 1 294 ? -15.380 -9.666 4.017 1.00 92.31 294 LEU A O 1
ATOM 2209 N N . VAL A 1 295 ? -13.283 -8.833 3.964 1.00 91.69 295 VAL A N 1
ATOM 2210 C CA . VAL A 1 295 ? -12.712 -9.924 3.164 1.00 91.69 295 VAL A CA 1
ATOM 2211 C C . VAL A 1 295 ? -12.918 -11.251 3.881 1.00 91.69 295 VAL A C 1
ATOM 2213 O O . VAL A 1 295 ? -13.521 -12.150 3.303 1.00 91.69 295 VAL A O 1
ATOM 2216 N N . ARG A 1 296 ? -12.534 -11.343 5.161 1.00 88.19 296 ARG A N 1
ATOM 2217 C CA . ARG A 1 296 ? -12.711 -12.549 5.986 1.00 88.19 296 ARG A CA 1
ATOM 2218 C C . ARG A 1 296 ? -14.148 -13.067 5.969 1.00 88.19 296 ARG A C 1
ATOM 2220 O O . ARG A 1 296 ? -14.380 -14.247 5.720 1.00 88.19 296 ARG A O 1
ATOM 2227 N N . ARG A 1 297 ? -15.129 -12.187 6.201 1.00 89.56 297 ARG A N 1
ATOM 2228 C CA . ARG A 1 297 ? -16.554 -12.563 6.230 1.00 89.56 297 ARG A CA 1
ATOM 2229 C C . ARG A 1 297 ? -17.076 -13.042 4.878 1.00 89.56 297 ARG A C 1
ATOM 2231 O O . ARG A 1 297 ? -17.945 -13.905 4.843 1.00 89.56 297 ARG A O 1
ATOM 2238 N N . ARG A 1 298 ? -16.591 -12.472 3.772 1.00 90.88 298 ARG A N 1
ATOM 2239 C CA . ARG A 1 298 ? -17.092 -12.769 2.418 1.00 90.88 298 ARG A CA 1
ATOM 2240 C C . ARG A 1 298 ? -16.382 -13.951 1.756 1.00 90.88 298 ARG A C 1
ATOM 2242 O O . ARG A 1 298 ? -16.969 -14.616 0.899 1.00 90.88 298 ARG A O 1
ATOM 2249 N N . THR A 1 299 ? -15.134 -14.226 2.120 1.00 87.06 299 THR A N 1
ATOM 2250 C CA . THR A 1 299 ? -14.374 -15.354 1.563 1.00 87.06 299 THR A CA 1
ATOM 2251 C C . THR A 1 299 ? -14.404 -16.591 2.451 1.00 87.06 299 THR A C 1
ATOM 2253 O O . THR A 1 299 ? -14.132 -17.674 1.946 1.00 87.06 299 THR A O 1
ATOM 2256 N N . GLY A 1 300 ? -14.711 -16.455 3.747 1.00 78.62 300 GLY A N 1
ATOM 2257 C CA . GLY A 1 300 ? -14.583 -17.543 4.724 1.00 78.62 300 GLY A CA 1
ATOM 2258 C C . GLY A 1 300 ? -13.127 -17.915 5.028 1.00 78.62 300 GLY A C 1
ATOM 2259 O O . GLY A 1 300 ? -12.870 -18.748 5.893 1.00 78.62 300 GLY A O 1
ATOM 2260 N N . GLN A 1 301 ? -12.165 -17.285 4.351 1.00 70.62 301 GLN A N 1
ATOM 2261 C CA . GLN A 1 301 ? -10.754 -17.410 4.676 1.00 70.62 301 GLN A CA 1
ATOM 2262 C C . GLN A 1 301 ? -10.489 -16.616 5.954 1.00 70.62 301 GLN A C 1
ATOM 2264 O O . GLN A 1 301 ? -11.122 -15.573 6.152 1.00 70.62 301 GLN A O 1
ATOM 2269 N N . PRO A 1 302 ? -9.536 -17.035 6.805 1.00 58.16 302 PRO A N 1
ATOM 2270 C CA . PRO A 1 302 ? -8.959 -16.119 7.780 1.00 58.16 302 PRO A CA 1
ATOM 2271 C C . PRO A 1 302 ? -8.602 -14.831 7.034 1.00 58.16 302 PRO A C 1
ATOM 2273 O O . PRO A 1 302 ? -8.083 -14.924 5.919 1.00 58.16 302 PRO A O 1
ATOM 2276 N N . ALA A 1 303 ? -8.900 -13.649 7.600 1.00 52.31 303 ALA A N 1
ATOM 2277 C CA . ALA A 1 303 ? -8.322 -12.409 7.080 1.00 52.31 303 ALA A CA 1
ATOM 2278 C C . ALA A 1 303 ? -6.850 -12.738 6.934 1.00 52.31 303 ALA A C 1
ATOM 2280 O O . ALA A 1 303 ? -6.273 -13.124 7.955 1.00 52.31 303 ALA A O 1
ATOM 2281 N N . ALA A 1 304 ? -6.325 -12.754 5.700 1.00 39.75 304 ALA A N 1
ATOM 2282 C CA . ALA A 1 304 ? -4.961 -13.185 5.466 1.00 39.75 304 ALA A CA 1
ATOM 2283 C C . ALA A 1 304 ? -4.151 -12.486 6.545 1.00 39.75 304 ALA A C 1
ATOM 2285 O O . ALA A 1 304 ? -4.168 -11.250 6.599 1.00 39.75 304 ALA A O 1
ATOM 2286 N N . GLN A 1 305 ? -3.573 -13.260 7.482 1.00 38.69 305 GLN A N 1
ATOM 2287 C CA . GLN A 1 305 ? -2.535 -12.711 8.338 1.00 38.69 305 GLN A CA 1
ATOM 2288 C C . GLN A 1 305 ? -1.653 -12.029 7.325 1.00 38.69 305 GLN A C 1
ATOM 2290 O O . GLN A 1 305 ? -1.270 -12.721 6.375 1.00 38.69 305 GLN A O 1
ATOM 2295 N N . PRO A 1 306 ? -1.499 -10.696 7.381 1.00 36.78 306 PRO A N 1
ATOM 2296 C CA . PRO A 1 306 ? -0.824 -10.018 6.308 1.00 36.78 306 PRO A CA 1
ATOM 2297 C C . PRO A 1 306 ? 0.509 -10.748 6.210 1.00 36.78 306 PRO A C 1
ATOM 2299 O O . PRO A 1 306 ? 1.308 -10.704 7.131 1.00 36.78 306 PRO A O 1
ATOM 2302 N N . HIS A 1 307 ? 0.738 -11.513 5.143 1.00 28.50 307 HIS A N 1
ATOM 2303 C CA . HIS A 1 307 ? 2.080 -11.998 4.853 1.00 28.50 307 HIS A CA 1
ATOM 2304 C C . HIS A 1 307 ? 2.962 -10.764 4.551 1.00 28.50 307 HIS A C 1
ATOM 2306 O O . HIS A 1 307 ? 4.177 -10.806 4.679 1.00 28.50 307 HIS A O 1
ATOM 2312 N N . CYS A 1 308 ? 2.314 -9.605 4.348 1.00 29.05 308 CYS A N 1
ATOM 2313 C CA . CYS A 1 308 ? 2.765 -8.239 4.601 1.00 29.05 308 CYS A CA 1
ATOM 2314 C C . CYS A 1 308 ? 2.848 -7.833 6.101 1.00 29.05 308 CYS A C 1
ATOM 2316 O O . CYS A 1 308 ? 2.706 -6.660 6.430 1.00 29.05 308 CYS A O 1
ATOM 2318 N N . ALA A 1 309 ? 3.111 -8.751 7.039 1.00 27.78 309 ALA A N 1
ATOM 2319 C CA . ALA A 1 309 ? 3.456 -8.460 8.442 1.00 27.78 309 ALA A CA 1
ATOM 2320 C C . ALA A 1 309 ? 4.895 -7.928 8.563 1.00 27.78 309 ALA A C 1
ATOM 2322 O O . ALA A 1 309 ? 5.505 -7.898 9.634 1.00 27.78 309 ALA A O 1
ATOM 2323 N N . HIS A 1 310 ? 5.461 -7.466 7.454 1.00 28.34 310 HIS A N 1
ATOM 2324 C CA . HIS A 1 310 ? 6.513 -6.477 7.469 1.00 28.34 310 HIS A CA 1
ATOM 2325 C C . HIS A 1 310 ? 5.864 -5.102 7.348 1.00 28.34 310 HIS A C 1
ATOM 2327 O O . HIS A 1 310 ? 5.722 -4.546 6.270 1.00 28.34 310 HIS A O 1
ATOM 2333 N N . ARG A 1 311 ? 5.532 -4.567 8.530 1.00 31.39 311 ARG A N 1
ATOM 2334 C CA . ARG A 1 311 ? 5.298 -3.144 8.803 1.00 31.39 311 ARG A CA 1
ATOM 2335 C C . ARG A 1 311 ? 3.946 -2.558 8.378 1.00 31.39 311 ARG A C 1
ATOM 2337 O O . ARG A 1 311 ? 3.900 -1.457 7.865 1.00 31.39 311 ARG A O 1
ATOM 2344 N N . VAL A 1 312 ? 2.829 -3.138 8.822 1.00 29.34 312 VAL A N 1
ATOM 2345 C CA . VAL A 1 312 ? 1.774 -2.240 9.335 1.00 29.34 312 VAL A CA 1
ATOM 2346 C C . VAL A 1 312 ? 2.225 -1.820 10.730 1.00 29.34 312 VAL A C 1
ATOM 2348 O O . VAL A 1 312 ? 1.795 -2.378 11.737 1.00 29.34 312 VAL A O 1
ATOM 2351 N N . ARG A 1 313 ? 3.169 -0.870 10.815 1.00 30.25 313 ARG A N 1
ATOM 2352 C CA . ARG A 1 313 ? 3.320 -0.127 12.066 1.00 30.25 313 ARG A CA 1
ATOM 2353 C C . ARG A 1 313 ? 1.985 0.581 12.249 1.00 30.25 313 ARG A C 1
ATOM 2355 O O . ARG A 1 313 ? 1.702 1.547 11.548 1.00 30.25 313 ARG A O 1
ATOM 2362 N N . LEU A 1 314 ? 1.164 0.119 13.195 1.00 29.94 314 LEU A N 1
ATOM 2363 C CA . LEU A 1 314 ? 0.267 1.043 13.880 1.00 29.94 314 LEU A CA 1
ATOM 2364 C C . LEU A 1 314 ? 1.151 2.243 14.229 1.00 29.94 314 LEU A C 1
ATOM 2366 O O . LEU A 1 314 ? 2.174 2.075 14.899 1.00 29.94 314 LEU A O 1
ATOM 2370 N N . ALA A 1 315 ? 0.842 3.410 13.669 1.00 30.67 315 ALA A N 1
ATOM 2371 C CA . ALA A 1 315 ? 1.534 4.646 13.981 1.00 30.67 315 ALA A CA 1
ATOM 2372 C C . ALA A 1 315 ? 1.261 4.960 15.460 1.00 30.67 315 ALA A C 1
ATOM 2374 O O . ALA A 1 315 ? 0.305 5.644 15.809 1.00 30.67 315 ALA A O 1
ATOM 2375 N N . VAL A 1 316 ? 2.058 4.350 16.339 1.00 30.73 316 VAL A N 1
ATOM 2376 C CA . VAL A 1 316 ? 2.072 4.582 17.788 1.00 30.73 316 VAL A CA 1
ATOM 2377 C C . VAL A 1 316 ? 3.193 5.560 18.160 1.00 30.73 316 VAL A C 1
ATOM 2379 O O . VAL A 1 316 ? 3.408 5.846 19.330 1.00 30.73 316 VAL A O 1
ATOM 2382 N N . SER A 1 317 ? 3.913 6.110 17.177 1.00 23.52 317 SER A N 1
ATOM 2383 C CA . SER A 1 317 ? 4.893 7.162 17.437 1.00 23.52 317 SER A CA 1
ATOM 2384 C C . SER A 1 317 ? 4.192 8.522 17.552 1.00 23.52 317 SER A C 1
ATOM 2386 O O . SER A 1 317 ? 3.465 8.895 16.627 1.00 23.52 317 SER A O 1
ATOM 2388 N N . PRO A 1 318 ? 4.402 9.276 18.649 1.00 22.61 318 PRO A N 1
ATOM 2389 C CA . PRO A 1 318 ? 3.963 10.664 18.732 1.00 22.61 318 PRO A CA 1
ATOM 2390 C C . PRO A 1 318 ? 4.672 11.509 17.657 1.00 22.61 318 PRO A C 1
ATOM 2392 O O . PRO A 1 318 ? 5.766 11.138 17.217 1.00 22.61 318 PRO A O 1
ATOM 2395 N N . PRO A 1 319 ? 4.085 12.642 17.224 1.00 26.47 319 PRO A N 1
ATOM 2396 C CA . PRO A 1 319 ? 4.784 13.579 16.357 1.00 26.47 319 PRO A CA 1
ATOM 2397 C C . PRO A 1 319 ? 6.069 14.020 17.055 1.00 26.47 319 PRO A C 1
ATOM 2399 O O . PRO A 1 319 ? 6.041 14.487 18.195 1.00 26.47 319 PRO A O 1
ATOM 2402 N N . THR A 1 320 ? 7.200 13.843 16.378 1.00 25.88 320 THR A N 1
ATOM 2403 C CA . THR A 1 320 ? 8.487 14.383 16.802 1.00 25.88 320 THR A CA 1
ATOM 2404 C C . THR A 1 320 ? 8.297 15.880 17.008 1.00 25.88 320 THR A C 1
ATOM 2406 O O . THR A 1 320 ? 8.083 16.617 16.046 1.00 25.88 320 THR A O 1
ATOM 2409 N N . ALA A 1 321 ? 8.312 16.327 18.263 1.00 25.58 321 ALA A N 1
ATOM 2410 C CA . ALA A 1 321 ? 8.300 17.740 18.584 1.00 25.58 321 ALA A CA 1
ATOM 2411 C C . ALA A 1 321 ? 9.538 18.363 17.933 1.00 25.58 321 ALA A C 1
ATOM 2413 O O . ALA A 1 321 ? 10.667 18.156 18.386 1.00 25.58 321 ALA A O 1
ATOM 2414 N N . ALA A 1 322 ? 9.329 19.094 16.840 1.00 25.88 322 ALA A N 1
ATOM 2415 C CA . ALA A 1 322 ? 10.316 20.008 16.313 1.00 25.88 322 ALA A CA 1
ATOM 2416 C C . ALA A 1 322 ? 10.610 21.018 17.427 1.00 25.88 322 ALA A C 1
ATOM 2418 O O . ALA A 1 322 ? 9.834 21.940 17.677 1.00 25.88 322 ALA A O 1
ATOM 2419 N N . ARG A 1 323 ? 11.722 20.820 18.143 1.00 24.78 323 ARG A N 1
ATOM 2420 C CA . ARG A 1 323 ? 12.358 21.889 18.912 1.00 24.78 323 ARG A CA 1
ATOM 2421 C C . ARG A 1 323 ? 12.819 22.931 17.898 1.00 24.78 323 ARG A C 1
ATOM 2423 O O . ARG A 1 323 ? 13.954 22.893 17.436 1.00 24.78 323 ARG A O 1
ATOM 2430 N N . LEU A 1 324 ? 11.923 23.853 17.564 1.00 26.00 324 LEU A N 1
ATOM 2431 C CA . LEU A 1 324 ? 12.294 25.191 17.135 1.00 26.00 324 LEU A CA 1
ATOM 2432 C C . LEU A 1 324 ? 13.036 25.819 18.316 1.00 26.00 324 LEU A C 1
ATOM 2434 O O . LEU A 1 324 ? 12.429 26.329 19.257 1.00 26.00 324 LEU A O 1
ATOM 2438 N N . ARG A 1 325 ? 14.364 25.685 18.317 1.00 27.19 325 ARG A N 1
ATOM 2439 C CA . ARG A 1 325 ? 15.211 26.597 19.077 1.00 27.19 325 ARG A CA 1
ATOM 2440 C C . ARG A 1 325 ? 15.108 27.946 18.363 1.00 27.19 325 ARG A C 1
ATOM 2442 O O . ARG A 1 325 ? 15.372 28.010 17.165 1.00 27.19 325 ARG A O 1
ATOM 2449 N N . ARG A 1 326 ? 14.621 28.950 19.095 1.00 30.08 326 ARG A N 1
ATOM 2450 C CA . ARG A 1 326 ? 14.895 30.357 18.796 1.00 30.08 326 ARG A CA 1
ATOM 2451 C C . ARG A 1 326 ? 16.396 30.606 18.863 1.00 30.08 326 ARG A C 1
ATOM 2453 O O . ARG A 1 326 ? 17.052 29.888 19.657 1.00 30.08 326 ARG A O 1
#

Secondary structure (DSSP, 8-state):
-------SHHHHHHHHHHHHTSS-B----SS--BTTB-TT----B-S-SS-EE--TTTTTS-TTHHHHHHHHHHHHHHTTS-SEEEEEEEETTEEEEEEEEEBSSTT--S---PPP---S----PPP-----------------------PPPBP-TTPPPP-TTHHIIIIIHHHHHHHHHTTS--TTSBHHHH-GGGTTSTTTT-BHHHHHTT-S---S---THHHHB-TTSPBPTTTEESS-BTTB-EEEETTEEE-TTHHHHHHHHHHHSPPPSS-------GGGGTHHHHHHHHH-S-----TT-S------SPP-------

pLDDT: mean 78.27, std 24.68, range [22.61, 97.88]